Protein AF-0000000079008993 (afdb_homodimer)

pLDDT: mean 80.58, std 24.8, range [23.0, 98.88]

Organism: Lymnaea stagnalis (NCBI:txid6523)

Structure (mmCIF, N/CA/C/O backbone):
data_AF-0000000079008993-model_v1
#
loop_
_entity.id
_entity.type
_entity.pdbx_description
1 polymer 'Protein CutA homolog'
#
loop_
_atom_site.group_PDB
_atom_site.id
_atom_site.type_symbol
_atom_site.label_atom_id
_atom_site.label_alt_id
_atom_site.label_comp_id
_atom_site.label_asym_id
_atom_site.label_entity_id
_atom_site.label_seq_id
_atom_site.pdbx_PDB_ins_code
_atom_site.Cartn_x
_atom_site.Cartn_y
_atom_site.Cartn_z
_atom_site.occupancy
_atom_site.B_iso_or_equiv
_atom_site.auth_seq_id
_atom_site.auth_comp_id
_atom_site.auth_asym_id
_atom_site.auth_atom_id
_atom_site.pdbx_PDB_model_num
ATOM 1 N N . MET A 1 1 ? -87.312 -4.918 37.812 1 27.08 1 MET A N 1
ATOM 2 C CA . MET A 1 1 ? -86.625 -3.637 37.781 1 27.08 1 MET A CA 1
ATOM 3 C C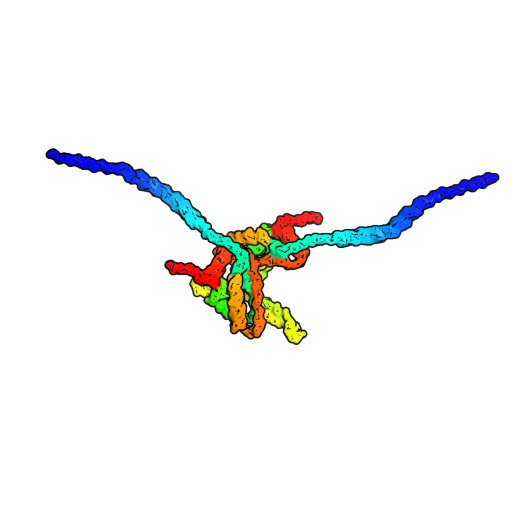 . MET A 1 1 ? -85.188 -3.787 37.156 1 27.08 1 MET A C 1
ATOM 5 O O . MET A 1 1 ? -84.375 -4.527 37.688 1 27.08 1 MET A O 1
ATOM 9 N N . LEU A 1 2 ? -85.125 -3.59 35.781 1 29.86 2 LEU A N 1
ATOM 10 C CA . LEU A 1 2 ? -84.125 -3.734 34.75 1 29.86 2 LEU A CA 1
ATOM 11 C C . LEU A 1 2 ? -83 -2.732 34.938 1 29.86 2 LEU A C 1
ATOM 13 O O . LEU A 1 2 ? -83.188 -1.521 34.844 1 29.86 2 LEU A O 1
ATOM 17 N N . LYS A 1 3 ? -82 -3.01 35.906 1 34.59 3 LYS A N 1
ATOM 18 C CA . LYS A 1 3 ? -80.812 -2.223 36.281 1 34.59 3 LYS A CA 1
ATOM 19 C C . LYS A 1 3 ? -79.938 -1.91 35.031 1 34.59 3 LYS A C 1
ATOM 21 O O . LYS A 1 3 ? -79.5 -2.822 34.344 1 34.59 3 LYS A O 1
ATOM 26 N N . LYS A 1 4 ? -80.188 -0.778 34.312 1 33 4 LYS A N 1
ATOM 27 C CA . LYS A 1 4 ? -79.5 -0.142 33.188 1 33 4 LYS A CA 1
ATOM 28 C C . LYS A 1 4 ? -78 0.08 33.531 1 33 4 LYS A C 1
ATOM 30 O O . LYS A 1 4 ? -77.688 0.775 34.5 1 33 4 LYS A O 1
ATOM 35 N N . ALA A 1 5 ? -77.062 -0.926 33.375 1 33.47 5 ALA A N 1
ATOM 36 C CA . ALA A 1 5 ? -75.625 -0.946 33.469 1 33.47 5 ALA A CA 1
ATOM 37 C C . ALA A 1 5 ? -75 0.082 32.531 1 33.47 5 ALA A C 1
ATOM 39 O O . ALA A 1 5 ? -75.125 -0.023 31.312 1 33.47 5 ALA A O 1
ATOM 40 N N . PHE A 1 6 ? -75.125 1.423 32.844 1 31.66 6 PHE A N 1
ATOM 41 C CA . PHE A 1 6 ? -74.5 2.492 32.094 1 31.66 6 PHE A CA 1
ATOM 42 C C . PHE A 1 6 ? -73.062 2.236 31.922 1 31.66 6 PHE A C 1
ATOM 44 O O . PHE A 1 6 ? -72.312 2.01 32.906 1 31.66 6 PHE A O 1
ATOM 51 N N . LEU A 1 7 ? -72.562 1.586 30.766 1 31.94 7 LEU A N 1
ATOM 52 C CA . LEU A 1 7 ? -71.25 1.295 30.219 1 31.94 7 LEU A CA 1
ATOM 53 C C . LEU A 1 7 ? -70.438 2.568 30.078 1 31.94 7 LEU A C 1
ATOM 55 O O . LEU A 1 7 ? -70.812 3.463 29.312 1 31.94 7 LEU A O 1
ATOM 59 N N . VAL A 1 8 ? -70 3.195 31.219 1 36.12 8 VAL A N 1
ATOM 60 C CA . VAL A 1 8 ? -69.125 4.348 31.219 1 36.12 8 VAL A CA 1
ATOM 61 C C . VAL A 1 8 ? -67.875 4.016 30.438 1 36.12 8 VAL A C 1
ATOM 63 O O . VAL A 1 8 ? -67.125 3.096 30.812 1 36.12 8 VAL A O 1
ATOM 66 N N . VAL A 1 9 ? -67.938 4.059 29.062 1 36.34 9 VAL A N 1
ATOM 67 C CA . VAL A 1 9 ? -66.75 3.951 28.156 1 36.34 9 VAL A CA 1
ATOM 68 C C . VAL A 1 9 ? -65.688 4.965 28.547 1 36.34 9 VAL A C 1
ATOM 70 O O . VAL A 1 9 ? -66 6.16 28.656 1 36.34 9 VAL A O 1
ATOM 73 N N . PRO A 1 10 ? -64.625 4.535 29.344 1 36.25 10 PRO A N 1
ATOM 74 C CA . PRO A 1 10 ? -63.562 5.387 29.844 1 36.25 10 PRO A CA 1
ATOM 75 C C . PRO A 1 10 ? -62.875 6.195 28.75 1 36.25 10 PRO A C 1
ATOM 77 O O . PRO A 1 10 ? -62.656 5.688 27.656 1 36.25 10 PRO A O 1
ATOM 80 N N . ILE A 1 11 ? -63.031 7.492 28.688 1 38.91 11 ILE A N 1
ATOM 81 C CA . ILE A 1 11 ? -62.5 8.609 27.906 1 38.91 11 ILE A CA 1
ATOM 82 C C . ILE A 1 11 ? -61 8.492 27.781 1 38.91 11 ILE A C 1
ATOM 84 O O . ILE A 1 11 ? -60.344 9.266 27.062 1 38.91 11 ILE A O 1
ATOM 88 N N . ALA A 1 12 ? -60.344 7.59 28.594 1 36.22 12 ALA A N 1
ATOM 89 C CA . ALA A 1 12 ? -58.875 7.688 28.656 1 36.22 12 ALA A CA 1
ATOM 90 C C . ALA A 1 12 ? -58.25 7.223 27.344 1 36.22 12 ALA A C 1
ATOM 92 O O . ALA A 1 12 ? -57.062 7.418 27.109 1 36.22 12 ALA A O 1
ATOM 93 N N . ILE A 1 13 ? -58.969 6.523 26.406 1 37.62 13 ILE A N 1
ATOM 94 C CA . ILE A 1 13 ? -58.312 5.922 25.25 1 37.62 13 ILE A CA 1
ATOM 95 C C . ILE A 1 13 ? -58.031 6.992 24.203 1 37.62 13 ILE A C 1
ATOM 97 O O . ILE A 1 13 ? -57.281 6.766 23.25 1 37.62 13 ILE A O 1
ATOM 101 N N . LEU A 1 14 ? -58.688 8.172 24.203 1 35.97 14 LEU A N 1
ATOM 102 C CA . LEU A 1 14 ? -58.594 9.039 23.031 1 35.97 14 LEU A CA 1
ATOM 103 C C . LEU A 1 14 ? -57.25 9.742 22.984 1 35.97 14 LEU A C 1
ATOM 105 O O . LEU A 1 14 ? -56.688 9.977 21.906 1 35.97 14 LEU A O 1
ATOM 109 N N . THR A 1 15 ? -56.75 10.125 24.125 1 41.38 15 THR A N 1
ATOM 110 C CA . THR A 1 15 ? -55.594 11.023 24.031 1 41.38 15 THR A CA 1
ATOM 111 C C . THR A 1 15 ? -54.375 10.273 23.516 1 41.38 15 THR A C 1
ATOM 113 O O . THR A 1 15 ? -53.406 10.891 23.031 1 41.38 15 THR A O 1
ATOM 116 N N . LEU A 1 16 ? -54.312 8.93 23.688 1 39.84 16 LEU A N 1
ATOM 117 C CA . LEU A 1 16 ? -53.062 8.25 23.344 1 39.84 16 LEU A CA 1
ATOM 118 C C . LEU A 1 16 ? -52.906 8.18 21.828 1 39.84 16 LEU A C 1
ATOM 120 O O . LEU A 1 16 ? -51.75 8.164 21.328 1 39.84 16 LEU A O 1
ATOM 124 N N . VAL A 1 17 ? -54 8.219 20.969 1 41.06 17 VAL A N 1
ATOM 125 C CA . VAL A 1 17 ? -53.844 8.031 19.531 1 41.06 17 VAL A CA 1
ATOM 126 C C . VAL A 1 17 ? -53.281 9.305 18.906 1 41.06 17 VAL A C 1
ATOM 128 O O . VAL A 1 17 ? -52.469 9.25 17.984 1 41.06 17 VAL A O 1
ATOM 131 N N . ILE A 1 18 ? -53.75 10.523 19.312 1 43.59 18 ILE A N 1
ATOM 132 C CA . ILE A 1 18 ? -53.375 11.711 18.547 1 43.59 18 ILE A CA 1
ATOM 133 C C . ILE A 1 18 ? -51.875 12 18.797 1 43.59 18 ILE A C 1
ATOM 135 O O . ILE A 1 18 ? -51.188 12.461 17.891 1 43.59 18 ILE A O 1
ATOM 139 N N . GLY A 1 19 ? -51.469 11.844 20.047 1 43.62 19 GLY A N 1
ATOM 140 C CA . GLY A 1 19 ? -50.062 12.219 20.266 1 43.62 19 GLY A CA 1
ATOM 141 C C . GLY A 1 19 ? -49.094 11.297 19.578 1 43.62 19 GLY A C 1
ATOM 142 O O . GLY A 1 19 ? -47.906 11.656 19.391 1 43.62 19 GLY A O 1
ATOM 143 N N . PHE A 1 20 ? -49.469 10.047 19.266 1 47.44 20 PHE A N 1
ATOM 144 C CA . PHE A 1 20 ? -48.562 9.109 18.594 1 47.44 20 PHE A CA 1
ATOM 145 C C . PHE A 1 20 ? -48.344 9.523 17.156 1 47.44 20 PHE A C 1
ATOM 147 O O . PHE A 1 20 ? -47.25 9.383 16.625 1 47.44 20 PHE A O 1
ATOM 154 N N . ASP A 1 21 ? -49.281 10.211 16.422 1 47.84 21 ASP A N 1
ATOM 155 C CA . ASP A 1 21 ? -49.094 10.523 15.016 1 47.84 21 ASP A CA 1
ATOM 156 C C . ASP A 1 21 ? -48.094 11.68 14.836 1 47.84 21 ASP A C 1
ATOM 158 O O . ASP A 1 21 ? -47.406 11.758 13.828 1 47.84 21 ASP A O 1
ATOM 162 N N . LEU A 1 22 ? -48.219 12.773 15.648 1 50.97 22 LEU A N 1
ATOM 163 C CA . LEU A 1 22 ? -47.312 13.898 15.414 1 50.97 22 LEU A CA 1
ATOM 164 C C . LEU A 1 22 ? -45.906 13.586 15.891 1 50.97 22 LEU A C 1
ATOM 166 O O . LEU A 1 22 ? -44.938 14.016 15.281 1 50.97 22 LEU A O 1
ATOM 170 N N . TYR A 1 23 ? -45.812 12.844 17.016 1 50.28 23 TYR A N 1
ATOM 171 C CA . TYR A 1 23 ? -44.469 12.625 17.531 1 50.28 23 TYR A CA 1
ATOM 172 C C . TYR A 1 23 ? -43.812 11.461 16.812 1 50.28 23 TYR A C 1
ATOM 174 O O . TYR A 1 23 ? -42.594 11.25 16.953 1 50.28 23 TYR A O 1
ATOM 182 N N . MET A 1 24 ? -44.531 10.664 15.992 1 50.22 24 MET A N 1
ATOM 183 C CA . MET A 1 24 ? -43.906 9.516 15.328 1 50.22 24 MET A CA 1
ATOM 184 C C . MET A 1 24 ? -43 9.969 14.188 1 50.22 24 MET A C 1
ATOM 186 O O . MET A 1 24 ? -41.906 9.438 14.016 1 50.22 24 MET A O 1
ATOM 190 N N . PRO A 1 25 ? -43.531 10.984 13.391 1 55.5 25 PRO A N 1
ATOM 191 C CA . PRO A 1 25 ? -42.531 11.328 12.359 1 55.5 25 PRO A CA 1
ATOM 192 C C . PRO A 1 25 ? -41.25 11.93 12.938 1 55.5 25 PRO A C 1
ATOM 194 O O . PRO A 1 25 ? -40.156 11.695 12.414 1 55.5 25 PRO A O 1
ATOM 197 N N . VAL A 1 26 ? -41.375 12.695 14.055 1 52.91 26 VAL A N 1
ATOM 198 C CA . VAL A 1 26 ? -40.188 13.266 14.641 1 52.91 26 VAL A CA 1
ATOM 199 C C . VAL A 1 26 ? -39.375 12.164 15.312 1 52.91 26 VAL A C 1
ATOM 201 O O . VAL A 1 26 ? -38.156 12.109 15.18 1 52.91 26 VAL A O 1
ATOM 204 N N . LEU A 1 27 ? -40.031 11.203 15.977 1 54.59 27 LEU A N 1
ATOM 205 C CA . LEU A 1 27 ? -39.312 10.102 16.578 1 54.59 27 LEU A CA 1
ATOM 206 C C . LEU A 1 27 ? -38.719 9.188 15.508 1 54.59 27 LEU A C 1
ATOM 208 O O . LEU A 1 27 ? -37.562 8.758 15.625 1 54.59 27 LEU A O 1
ATOM 212 N N . LEU A 1 28 ? -39.438 8.945 14.438 1 53.06 28 LEU A N 1
ATOM 213 C CA . LEU A 1 28 ? -38.875 8.141 13.359 1 53.06 28 LEU A CA 1
ATOM 214 C C . LEU A 1 28 ? -37.719 8.883 12.664 1 53.06 28 LEU A C 1
ATOM 216 O O . LEU A 1 28 ? -36.719 8.266 12.266 1 53.06 28 LEU A O 1
ATOM 220 N N . THR A 1 29 ? -37.875 10.234 12.523 1 49.91 29 THR A N 1
ATOM 221 C CA . THR A 1 29 ? -36.75 10.992 11.961 1 49.91 29 THR A CA 1
ATOM 222 C C . THR A 1 29 ? -35.562 11 12.914 1 49.91 29 THR A C 1
ATOM 224 O O . THR A 1 29 ? -34.438 10.852 12.492 1 49.91 29 THR A O 1
ATOM 227 N N . LEU A 1 30 ? -35.812 11.109 14.203 1 48.66 30 LEU A N 1
ATOM 228 C CA . LEU A 1 30 ? -34.75 11.023 15.172 1 48.66 30 LEU A CA 1
ATOM 229 C C . LEU A 1 30 ? -34.188 9.609 15.242 1 48.66 30 LEU A C 1
ATOM 231 O O . LEU A 1 30 ? -32.969 9.414 15.328 1 48.66 30 LEU A O 1
ATOM 235 N N . LEU A 1 31 ? -35.031 8.562 15.188 1 48.59 31 LEU A N 1
ATOM 236 C CA . LEU A 1 31 ? -34.531 7.195 15.141 1 48.59 31 LEU A CA 1
ATOM 237 C C . LEU A 1 31 ? -33.812 6.918 13.82 1 48.59 31 LEU A C 1
ATOM 239 O O . LEU A 1 31 ? -32.812 6.234 13.789 1 48.59 31 LEU A O 1
ATOM 243 N N . ARG A 1 32 ? -34.344 7.387 12.719 1 45.31 32 ARG A N 1
ATOM 244 C CA . ARG A 1 32 ? -33.625 7.23 11.453 1 45.31 32 ARG A CA 1
ATOM 245 C C . ARG A 1 32 ? -32.281 7.961 11.484 1 45.31 32 ARG A C 1
ATOM 247 O O . ARG A 1 32 ? -31.281 7.457 10.977 1 45.31 32 ARG A O 1
ATOM 254 N N . ARG A 1 33 ? -32.25 9.219 11.977 1 43.31 33 ARG A N 1
ATOM 255 C CA . ARG A 1 33 ? -30.969 9.891 12.148 1 43.31 33 ARG A CA 1
ATOM 256 C C . ARG A 1 33 ? -30.094 9.133 13.141 1 43.31 33 ARG A C 1
ATOM 258 O O . ARG A 1 33 ? -28.891 9.039 12.953 1 43.31 33 ARG A O 1
ATOM 265 N N . ALA A 1 34 ? -30.688 8.688 14.195 1 40.25 34 ALA A N 1
ATOM 266 C CA . ALA A 1 34 ? -29.938 7.852 15.125 1 40.25 34 ALA A CA 1
ATOM 267 C C . ALA A 1 34 ? -29.594 6.504 14.5 1 40.25 34 ALA A C 1
ATOM 269 O O . ALA A 1 34 ? -28.516 5.953 14.758 1 40.25 34 ALA A O 1
ATOM 270 N N . ALA A 1 35 ? -30.516 5.863 13.75 1 38.47 35 ALA A N 1
ATOM 271 C CA . ALA A 1 35 ? -30.172 4.621 13.062 1 38.47 35 ALA A CA 1
ATOM 272 C C . ALA A 1 35 ? -29.109 4.867 11.992 1 38.47 35 ALA A C 1
ATOM 274 O O . ALA A 1 35 ? -28.25 4.012 11.758 1 38.47 35 ALA A O 1
ATOM 275 N N . THR A 1 36 ? -29.234 5.902 11.211 1 36.12 36 THR A N 1
ATOM 276 C CA . THR A 1 36 ? -28.172 6.176 10.258 1 36.12 36 THR A CA 1
ATOM 277 C C . THR A 1 36 ? -26.844 6.383 10.977 1 36.12 36 THR A C 1
ATOM 279 O O . THR A 1 36 ? -25.781 6.094 10.422 1 36.12 36 THR A O 1
ATOM 282 N N . MET A 1 37 ? -26.906 7.203 12.055 1 33.88 37 MET A N 1
ATOM 283 C CA . MET A 1 37 ? -25.641 7.27 12.766 1 33.88 37 MET A CA 1
ATOM 284 C C . MET A 1 37 ? -25.344 5.957 13.484 1 33.88 37 MET A C 1
ATOM 286 O O . MET A 1 37 ? -25.281 5.922 14.719 1 33.88 37 MET A O 1
ATOM 290 N N . ALA A 1 38 ? -26.188 4.934 13.477 1 34.94 38 ALA A N 1
ATOM 291 C CA . ALA A 1 38 ? -25.531 3.721 13.953 1 34.94 38 ALA A CA 1
ATOM 292 C C . ALA A 1 38 ? -24.047 3.727 13.602 1 34.94 38 ALA A C 1
ATOM 294 O O . ALA A 1 38 ? -23.688 3.631 12.43 1 34.94 38 ALA A O 1
ATOM 295 N N . GLU A 1 39 ? -23.266 4.551 14.188 1 38.12 39 GLU A N 1
ATOM 296 C CA . GLU A 1 39 ? -21.812 4.469 14.328 1 38.12 39 GLU A CA 1
ATOM 297 C C . GLU A 1 39 ? -21.344 3.016 14.344 1 38.12 39 GLU A C 1
ATOM 299 O O . GLU A 1 39 ? -21.562 2.295 15.32 1 38.12 39 GLU A O 1
ATOM 304 N N . VAL A 1 40 ? -21.656 2.176 13.383 1 39.97 40 VAL A N 1
ATOM 305 C CA . VAL A 1 40 ? -20.875 0.951 13.383 1 39.97 40 VAL A CA 1
ATOM 306 C C . VAL A 1 40 ? -19.562 1.181 14.141 1 39.97 40 VAL A C 1
ATOM 308 O O . VAL A 1 40 ? -18.766 2.043 13.773 1 39.97 40 VAL A O 1
ATOM 311 N N . GLN A 1 41 ? -19.625 1.173 15.422 1 44.69 41 GLN A N 1
ATOM 312 C CA . GLN A 1 41 ? -18.422 1.106 16.25 1 44.69 41 GLN A CA 1
ATOM 313 C C . GLN A 1 41 ? -17.266 0.479 15.477 1 44.69 41 GLN A C 1
ATOM 315 O O . GLN A 1 41 ? -17.219 -0.74 15.297 1 44.69 41 GLN A O 1
ATOM 320 N N . VAL A 1 42 ? -16.969 0.987 14.297 1 56.03 42 VAL A N 1
ATOM 321 C CA . VAL A 1 42 ? -15.719 0.558 13.68 1 56.03 42 VAL A CA 1
ATOM 322 C C . VAL A 1 42 ? -14.664 0.311 14.766 1 56.03 42 VAL A C 1
ATOM 324 O O . VAL A 1 42 ? -14.312 1.223 15.516 1 56.03 42 VAL A O 1
ATOM 327 N N . ARG A 1 43 ? -14.703 -0.91 15.391 1 60.44 43 ARG A N 1
ATOM 328 C CA . ARG A 1 43 ? -13.656 -1.308 16.328 1 60.44 43 ARG A CA 1
ATOM 329 C C . ARG A 1 43 ? -12.312 -0.686 15.953 1 60.44 43 ARG A C 1
ATOM 331 O O . ARG A 1 43 ? -12.023 -0.504 14.766 1 60.44 43 ARG A O 1
ATOM 338 N N . ALA A 1 44 ? -11.703 -0.155 16.859 1 84.5 44 ALA A N 1
ATOM 339 C CA . ALA A 1 44 ? -10.406 0.503 16.719 1 84.5 44 ALA A CA 1
ATOM 340 C C . ALA A 1 44 ? -9.367 -0.45 16.125 1 84.5 44 ALA A C 1
ATOM 342 O O . ALA A 1 44 ? -9.281 -1.61 16.531 1 84.5 44 ALA A O 1
ATOM 343 N N . TYR A 1 45 ? -8.906 -0.191 15.047 1 93.94 45 TYR A N 1
ATOM 344 C CA . TYR A 1 45 ? -7.836 -0.951 14.414 1 93.94 45 TYR A CA 1
ATOM 345 C C . TYR A 1 45 ? -6.602 -1.012 15.305 1 93.94 45 TYR A C 1
ATOM 347 O O . TYR A 1 45 ? -6.145 0.013 15.812 1 93.94 45 TYR A O 1
ATOM 355 N N . THR A 1 46 ? -6.117 -2.27 15.625 1 95.88 46 THR A N 1
ATOM 356 C CA . THR A 1 46 ? -4.844 -2.461 16.312 1 95.88 46 THR A CA 1
ATOM 357 C C . THR A 1 46 ? -3.684 -2.426 15.32 1 95.88 46 THR A C 1
ATOM 359 O O . THR A 1 46 ? -3.613 -3.256 14.414 1 95.88 46 THR A O 1
ATOM 362 N N . PRO A 1 47 ? -2.758 -1.472 15.508 1 96.75 47 PRO A N 1
ATOM 363 C CA . PRO A 1 47 ? -1.636 -1.366 14.57 1 96.75 47 PRO A CA 1
ATOM 364 C C . PRO A 1 47 ? -0.9 -2.691 14.375 1 96.75 47 PRO A C 1
ATOM 366 O O . PRO A 1 47 ? -0.579 -3.369 15.359 1 96.75 47 PRO A O 1
ATOM 369 N N . GLY A 1 48 ? -0.682 -3.062 13.062 1 97.75 48 GLY A N 1
ATOM 370 C CA . GLY A 1 48 ? 0.1 -4.25 12.758 1 97.75 48 GLY A CA 1
ATOM 371 C C . GLY A 1 48 ? -0.744 -5.504 12.641 1 97.75 48 GLY A C 1
ATOM 372 O O . GLY A 1 48 ? -0.229 -6.574 12.312 1 97.75 48 GLY A O 1
ATOM 373 N N . THR A 1 49 ? -2.059 -5.418 12.82 1 97.88 49 THR A N 1
ATOM 374 C CA . THR A 1 49 ? -2.947 -6.566 12.656 1 97.88 49 THR A CA 1
ATOM 375 C C . THR A 1 49 ? -2.98 -7.023 11.203 1 97.88 49 THR A C 1
ATOM 377 O O . THR A 1 49 ? -3.033 -8.219 10.922 1 97.88 49 THR A O 1
ATOM 380 N N . ALA A 1 50 ? -2.979 -6.066 10.375 1 98.5 50 ALA A N 1
ATOM 381 C CA . ALA A 1 50 ? -2.881 -6.355 8.945 1 98.5 50 ALA A CA 1
ATOM 382 C C . ALA A 1 50 ? -1.48 -6.055 8.422 1 98.5 50 ALA A C 1
ATOM 384 O O . ALA A 1 50 ? -0.671 -5.43 9.109 1 98.5 50 ALA A O 1
ATOM 385 N N . SER A 1 51 ? -1.193 -6.594 7.227 1 98.81 51 SER A N 1
ATOM 386 C CA . SER A 1 51 ? 0.093 -6.383 6.57 1 98.81 51 SER A CA 1
ATOM 387 C C . SER A 1 51 ? -0.074 -6.219 5.062 1 98.81 51 SER A C 1
ATOM 389 O O . SER A 1 51 ? -1.081 -6.645 4.496 1 98.81 51 SER A O 1
ATOM 391 N N . MET A 1 52 ? 0.854 -5.523 4.488 1 98.81 52 MET A N 1
ATOM 392 C CA . MET A 1 52 ? 1.04 -5.551 3.041 1 98.81 52 MET A CA 1
ATOM 393 C C . MET A 1 52 ? 2.254 -6.395 2.664 1 98.81 52 MET A C 1
ATOM 395 O O . MET A 1 52 ? 3.322 -6.25 3.258 1 98.81 52 MET A O 1
ATOM 399 N N . ALA A 1 53 ? 2.064 -7.316 1.724 1 98.81 53 ALA A N 1
ATOM 400 C CA . ALA A 1 53 ? 3.146 -8.141 1.194 1 98.81 53 ALA A CA 1
ATOM 401 C C . ALA A 1 53 ? 3.43 -7.805 -0.266 1 98.81 53 ALA A C 1
ATOM 403 O O . ALA A 1 53 ? 2.547 -7.328 -0.982 1 98.81 53 ALA A O 1
ATOM 404 N N . PHE A 1 54 ? 4.66 -8.008 -0.614 1 98.75 54 PH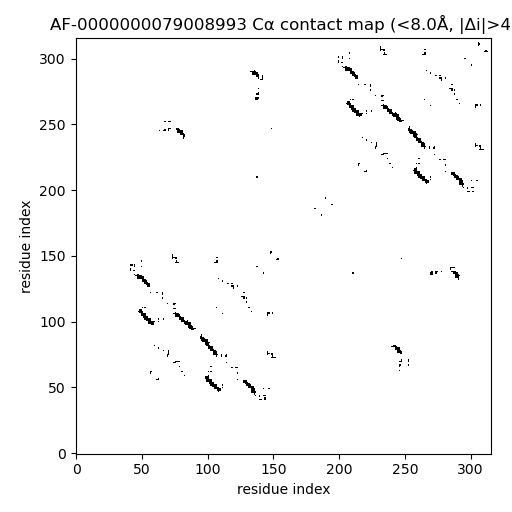E A N 1
ATOM 405 C CA . PHE A 1 54 ? 5.121 -7.742 -1.971 1 98.75 54 PHE A CA 1
ATOM 406 C C . PHE A 1 54 ? 5.723 -9 -2.594 1 98.75 54 PHE A C 1
ATOM 408 O O . PHE A 1 54 ? 6.543 -9.672 -1.97 1 98.75 54 PHE A O 1
ATOM 415 N N . VAL A 1 55 ? 5.262 -9.289 -3.787 1 98.56 55 VAL A N 1
ATOM 416 C CA . VAL A 1 55 ? 5.715 -10.453 -4.539 1 98.56 55 VAL A CA 1
ATOM 417 C C . VAL A 1 55 ? 6.031 -10.055 -5.977 1 98.56 55 VAL A C 1
ATOM 419 O O . VAL A 1 55 ? 5.191 -9.453 -6.66 1 98.56 55 VAL A O 1
ATOM 422 N N . ALA A 1 56 ? 7.215 -10.391 -6.449 1 98.12 56 ALA A N 1
ATOM 423 C CA . ALA A 1 56 ? 7.559 -10.156 -7.848 1 98.12 56 ALA A CA 1
ATOM 424 C C . ALA A 1 56 ? 7.199 -11.359 -8.711 1 98.12 56 ALA A C 1
ATOM 426 O O . ALA A 1 56 ? 7.398 -12.508 -8.297 1 98.12 56 ALA A O 1
ATOM 427 N N . VAL A 1 57 ? 6.621 -11.078 -9.883 1 98.38 57 VAL A N 1
ATOM 428 C CA . VAL A 1 57 ? 6.223 -12.148 -10.797 1 98.38 57 VAL A CA 1
ATOM 429 C C . VAL A 1 57 ? 6.734 -11.836 -12.203 1 98.38 57 VAL A C 1
ATOM 431 O O . VAL A 1 57 ? 6.945 -10.672 -12.555 1 98.38 57 VAL A O 1
ATOM 434 N N . PRO A 1 58 ? 6.816 -12.836 -13.055 1 97.44 58 PRO A N 1
ATOM 435 C CA . PRO A 1 58 ? 7.512 -12.641 -14.328 1 97.44 58 PRO A CA 1
ATOM 436 C C . PRO A 1 58 ? 6.617 -12 -15.391 1 97.44 58 PRO A C 1
ATOM 438 O O . PRO A 1 58 ? 7.121 -11.398 -16.344 1 97.44 58 PRO A O 1
ATOM 441 N N . ASN A 1 59 ? 5.262 -12.234 -15.328 1 97.44 59 ASN A N 1
ATOM 442 C CA . ASN A 1 59 ? 4.379 -11.695 -16.359 1 97.44 59 ASN A CA 1
ATOM 443 C C . ASN A 1 59 ? 2.941 -11.586 -15.859 1 97.44 59 ASN A C 1
ATOM 445 O O . ASN A 1 59 ? 2.621 -12.055 -14.766 1 97.44 59 ASN A O 1
ATOM 449 N N . ILE A 1 60 ? 2.156 -11.031 -16.688 1 98.19 60 ILE A N 1
ATOM 450 C CA . ILE A 1 60 ? 0.804 -10.656 -16.297 1 98.19 60 ILE A CA 1
ATOM 451 C C . ILE A 1 60 ? -0.045 -11.906 -16.109 1 98.19 60 ILE A C 1
ATOM 453 O O . ILE A 1 60 ? -0.911 -11.953 -15.227 1 98.19 60 ILE A O 1
ATOM 457 N N . ASP A 1 61 ? 0.151 -12.945 -16.891 1 98.19 61 ASP A N 1
ATOM 458 C CA . ASP A 1 61 ? -0.624 -14.172 -16.75 1 98.19 61 ASP A CA 1
ATOM 459 C C . ASP A 1 61 ? -0.393 -14.82 -15.383 1 98.19 61 ASP A C 1
ATOM 461 O O . ASP A 1 61 ? -1.346 -15.211 -14.703 1 98.19 61 ASP A O 1
ATOM 465 N N . VAL A 1 62 ? 0.851 -14.906 -15.008 1 98.12 62 VAL A N 1
ATOM 466 C CA . VAL A 1 62 ? 1.19 -15.461 -13.703 1 98.12 62 VAL A CA 1
ATOM 467 C C . VAL A 1 62 ? 0.622 -14.57 -12.602 1 98.12 62 VAL A C 1
ATOM 469 O O . VAL A 1 62 ? 0.098 -15.07 -11.602 1 98.12 62 VAL A O 1
ATOM 472 N N . ALA A 1 63 ? 0.752 -13.266 -12.781 1 98.62 63 ALA A N 1
ATOM 473 C CA . ALA A 1 63 ? 0.248 -12.305 -11.805 1 98.62 63 ALA A CA 1
ATOM 474 C C . ALA A 1 63 ? -1.24 -12.523 -11.539 1 98.62 63 ALA A C 1
ATOM 476 O O . ALA A 1 63 ? -1.661 -12.648 -10.391 1 98.62 63 ALA A O 1
ATOM 477 N N . LYS A 1 64 ? -1.999 -12.586 -12.578 1 98.19 64 LYS A N 1
ATOM 478 C CA . LYS A 1 64 ? -3.449 -12.703 -12.453 1 98.19 64 LYS A CA 1
ATOM 479 C C . LYS A 1 64 ? -3.838 -14.055 -11.852 1 98.19 64 LYS A C 1
ATOM 481 O O . LYS A 1 64 ? -4.723 -14.125 -11 1 98.19 64 LYS A O 1
ATOM 486 N N . LYS A 1 65 ? -3.209 -15.039 -12.312 1 98.19 65 LYS A N 1
ATOM 487 C CA . LYS A 1 65 ? -3.496 -16.375 -11.781 1 98.19 65 LYS A CA 1
ATOM 488 C C . LYS A 1 65 ? -3.201 -16.438 -10.289 1 98.19 65 LYS A C 1
ATOM 490 O O . LYS A 1 65 ? -4.051 -16.859 -9.5 1 98.19 65 LYS A O 1
ATOM 495 N N . LEU A 1 66 ? -2.029 -16.062 -9.945 1 98.44 66 LEU A N 1
ATOM 496 C CA . LEU A 1 66 ? -1.609 -16.109 -8.547 1 98.44 66 LEU A CA 1
ATOM 497 C C . LEU A 1 66 ? -2.498 -15.227 -7.676 1 98.44 66 LEU A C 1
ATOM 499 O O . LEU A 1 66 ? -2.947 -15.648 -6.609 1 98.44 66 LEU A O 1
ATOM 503 N N . ALA A 1 67 ? -2.707 -14 -8.156 1 98.69 67 ALA A N 1
ATOM 504 C CA . ALA A 1 67 ? -3.549 -13.07 -7.402 1 98.69 67 ALA A CA 1
ATOM 505 C C . ALA A 1 67 ? -4.949 -13.648 -7.199 1 98.69 67 ALA A C 1
ATOM 507 O O . ALA A 1 67 ? -5.492 -13.594 -6.094 1 98.69 67 ALA A O 1
ATOM 508 N N . GLY A 1 68 ? -5.547 -14.18 -8.234 1 98.06 68 GLY A N 1
ATOM 509 C CA . GLY A 1 68 ? -6.871 -14.781 -8.141 1 98.06 68 GLY A CA 1
ATOM 510 C C . GLY A 1 68 ? -6.941 -15.914 -7.133 1 98.06 68 GLY A C 1
ATOM 511 O O . GLY A 1 68 ? -7.879 -15.984 -6.34 1 98.06 68 GLY A O 1
ATOM 512 N N . GLU A 1 69 ? -5.992 -16.766 -7.168 1 98.06 69 GLU A N 1
ATOM 513 C CA . GLU A 1 69 ? -5.965 -17.906 -6.262 1 98.06 69 GLU A CA 1
ATOM 514 C C . GLU A 1 69 ? -5.758 -17.469 -4.816 1 98.06 69 GLU A C 1
ATOM 516 O O . GLU A 1 69 ? -6.352 -18.031 -3.898 1 98.06 69 GLU A O 1
ATOM 521 N N . ILE A 1 70 ? -4.914 -16.5 -4.648 1 98.56 70 ILE A N 1
ATOM 522 C CA . ILE A 1 70 ? -4.641 -15.961 -3.318 1 98.56 70 ILE A CA 1
ATOM 523 C C . ILE A 1 70 ? -5.934 -15.438 -2.695 1 98.56 70 ILE A C 1
ATOM 525 O O . ILE A 1 70 ? -6.234 -15.742 -1.538 1 98.56 70 ILE A O 1
ATOM 529 N N . VAL A 1 71 ? -6.668 -14.695 -3.432 1 98.19 71 VAL A N 1
ATOM 530 C CA . VAL A 1 71 ? -7.914 -14.109 -2.939 1 98.19 71 VAL A CA 1
ATOM 531 C C . VAL A 1 71 ? -8.969 -15.211 -2.775 1 98.19 71 VAL A C 1
ATOM 533 O O . VAL A 1 71 ? -9.672 -15.25 -1.765 1 98.19 71 VAL A O 1
ATOM 536 N N . LYS A 1 72 ? -9.07 -16.078 -3.68 1 96.38 72 LYS A N 1
ATOM 537 C CA . LYS A 1 72 ? -10.039 -17.172 -3.652 1 96.38 72 LYS A CA 1
ATOM 538 C C . LYS A 1 72 ? -9.852 -18.047 -2.416 1 96.38 72 LYS A C 1
ATOM 540 O O . LYS A 1 72 ? -10.828 -18.484 -1.811 1 96.38 72 LYS A O 1
ATOM 545 N N . ASN A 1 73 ? -8.609 -18.25 -2.057 1 96.62 73 ASN A N 1
ATOM 546 C CA . ASN A 1 73 ? -8.297 -19.125 -0.929 1 96.62 73 ASN A CA 1
ATOM 547 C C . ASN A 1 73 ? -8.266 -18.344 0.386 1 96.62 73 ASN A C 1
ATOM 549 O O . ASN A 1 73 ? -7.781 -18.859 1.399 1 96.62 73 ASN A O 1
ATOM 553 N N . LYS A 1 74 ? -8.633 -17.125 0.386 1 96.62 74 LYS A N 1
ATOM 554 C CA . LYS A 1 74 ? -8.766 -16.266 1.56 1 96.62 74 LYS A CA 1
ATOM 555 C C . LYS A 1 74 ? -7.414 -16.031 2.221 1 96.62 74 LYS A C 1
ATOM 557 O O . LYS A 1 74 ? -7.32 -15.953 3.447 1 96.62 74 LYS A O 1
ATOM 562 N N . LEU A 1 75 ? -6.395 -16.031 1.426 1 98.31 75 LEU A N 1
ATOM 563 C CA . LEU A 1 75 ? -5.062 -15.711 1.93 1 98.31 75 LEU A CA 1
ATOM 564 C C . LEU A 1 75 ? -4.836 -14.203 1.955 1 98.31 75 LEU A C 1
ATOM 566 O O . LEU A 1 75 ? -3.918 -13.719 2.623 1 98.31 75 LEU A O 1
ATOM 570 N N . ALA A 1 76 ? -5.609 -13.508 1.223 1 98.62 76 ALA A N 1
ATOM 571 C CA . ALA A 1 76 ? -5.594 -12.047 1.169 1 98.62 76 ALA A CA 1
ATOM 572 C C . ALA A 1 76 ? -6.961 -11.5 0.771 1 98.62 76 ALA A C 1
ATOM 574 O O . ALA A 1 76 ? -7.785 -12.219 0.208 1 98.62 76 ALA A O 1
ATOM 575 N N . ALA A 1 77 ? -7.148 -10.227 1.118 1 97.88 77 ALA A N 1
ATOM 576 C CA . ALA A 1 77 ? -8.406 -9.578 0.765 1 97.88 77 ALA A CA 1
ATOM 577 C C . ALA A 1 77 ? -8.32 -8.914 -0.607 1 97.88 77 ALA A C 1
ATOM 579 O O . ALA A 1 77 ? -9.32 -8.812 -1.32 1 97.88 77 ALA A O 1
ATOM 580 N N . CYS A 1 78 ? -7.176 -8.445 -0.908 1 97.81 78 CYS A N 1
ATOM 581 C CA . CYS A 1 78 ? -6.988 -7.648 -2.117 1 97.81 78 CYS A CA 1
ATOM 582 C C . CYS A 1 78 ? -5.543 -7.707 -2.588 1 97.81 78 CYS A C 1
ATOM 584 O O . CYS A 1 78 ? -4.617 -7.672 -1.774 1 97.81 78 CYS A O 1
ATOM 586 N N . VAL A 1 79 ? -5.344 -7.762 -3.918 1 98.81 79 VAL A N 1
ATOM 587 C CA . VAL A 1 79 ? -4.023 -7.699 -4.535 1 98.81 79 VAL A CA 1
ATOM 588 C C . VAL A 1 79 ? -3.998 -6.605 -5.598 1 98.81 79 VAL A C 1
ATOM 590 O O . VAL A 1 79 ? -4.836 -6.594 -6.504 1 98.81 79 VAL A O 1
ATOM 593 N N . ASN A 1 80 ? -3.07 -5.617 -5.457 1 98.75 80 ASN A N 1
ATOM 594 C CA . ASN A 1 80 ? -2.758 -4.672 -6.52 1 98.75 80 ASN A CA 1
ATOM 595 C C . ASN A 1 80 ? -1.585 -5.152 -7.371 1 98.75 80 ASN A C 1
ATOM 597 O O . ASN A 1 80 ? -0.516 -5.465 -6.844 1 98.75 80 ASN A O 1
ATOM 601 N N . ILE A 1 81 ? -1.79 -5.223 -8.68 1 98.81 81 ILE A N 1
ATOM 602 C CA . ILE A 1 81 ? -0.729 -5.594 -9.609 1 98.81 81 ILE A CA 1
ATOM 603 C C . ILE A 1 81 ? -0.12 -4.34 -10.227 1 98.81 81 ILE A C 1
ATOM 605 O O . ILE A 1 81 ? -0.787 -3.621 -10.977 1 98.81 81 ILE A O 1
ATOM 609 N N . VAL A 1 82 ? 1.098 -4.039 -9.914 1 98.62 82 VAL A N 1
ATOM 610 C CA . VAL A 1 82 ? 1.842 -2.916 -10.469 1 98.62 82 VAL A CA 1
ATOM 611 C C . VAL A 1 82 ? 2.674 -3.389 -11.664 1 98.62 82 VAL A C 1
ATOM 613 O O . VAL A 1 82 ? 3.627 -4.152 -11.492 1 98.62 82 VAL A O 1
ATOM 616 N N . PRO A 1 83 ? 2.379 -2.928 -12.844 1 98.06 83 PRO A N 1
ATOM 617 C CA . PRO A 1 83 ? 3.084 -3.426 -14.023 1 98.06 83 PRO A CA 1
ATOM 618 C C . PRO A 1 83 ? 4.371 -2.658 -14.312 1 98.06 83 PRO A C 1
ATOM 620 O O . PRO A 1 83 ? 4.699 -1.705 -13.602 1 98.06 83 PRO A O 1
ATOM 623 N N . GLN A 1 84 ? 5.16 -3.111 -15.312 1 97.25 84 GLN A N 1
ATOM 624 C CA . GLN A 1 84 ? 6.312 -2.432 -15.898 1 97.25 84 GLN A CA 1
ATOM 625 C C . GLN A 1 84 ? 7.398 -2.191 -14.844 1 97.25 84 GLN A C 1
ATOM 627 O O . GLN A 1 84 ? 7.992 -1.113 -14.797 1 97.25 84 GLN A O 1
ATOM 632 N N . VAL A 1 85 ? 7.613 -3.107 -14.07 1 97.25 85 VAL A N 1
ATOM 633 C CA . VAL A 1 85 ? 8.719 -3.08 -13.117 1 97.25 85 VAL A CA 1
ATOM 634 C C . VAL A 1 85 ? 9.961 -3.703 -13.75 1 97.25 85 VAL A C 1
ATOM 636 O O . VAL A 1 85 ? 9.875 -4.75 -14.398 1 97.25 85 VAL A O 1
ATOM 639 N N . THR A 1 86 ? 11.016 -3.014 -13.648 1 97.69 86 THR A N 1
ATOM 640 C CA . THR A 1 86 ? 12.32 -3.562 -14.008 1 97.69 86 THR A CA 1
ATOM 641 C C . THR A 1 86 ? 13.125 -3.92 -12.766 1 97.69 86 THR A C 1
ATOM 643 O O . THR A 1 86 ? 13.328 -3.074 -11.891 1 97.69 86 THR A O 1
ATOM 646 N N . SER A 1 87 ? 13.516 -5.191 -12.656 1 95.75 87 SER A N 1
ATOM 647 C CA . SER A 1 87 ? 14.312 -5.652 -11.523 1 95.75 87 SER A CA 1
ATOM 648 C C . SER A 1 87 ? 15.773 -5.848 -11.922 1 95.75 87 SER A C 1
ATOM 650 O O . SER A 1 87 ? 16.078 -6.484 -12.93 1 95.75 87 SER A O 1
ATOM 652 N N . ILE A 1 88 ? 16.688 -5.215 -11.133 1 97.62 88 ILE A N 1
ATOM 653 C CA . ILE A 1 88 ? 18.125 -5.34 -11.312 1 97.62 88 ILE A CA 1
ATOM 654 C C . ILE A 1 88 ? 18.734 -6.016 -10.086 1 97.62 88 ILE A C 1
ATOM 656 O O . ILE A 1 88 ? 18.484 -5.602 -8.953 1 97.62 88 ILE A O 1
ATOM 660 N N . TYR A 1 89 ? 19.453 -7.07 -10.305 1 94.75 89 TYR A N 1
ATOM 661 C CA . TYR A 1 89 ? 20.047 -7.828 -9.211 1 94.75 89 TYR A CA 1
ATOM 662 C C . TYR A 1 89 ? 21.266 -8.617 -9.695 1 94.75 89 TYR A C 1
ATOM 664 O O . TYR A 1 89 ? 21.516 -8.711 -10.898 1 94.75 89 TYR A O 1
ATOM 672 N N . GLU A 1 90 ? 22.062 -9.094 -8.727 1 94.88 90 GLU A N 1
ATOM 673 C CA . GLU A 1 90 ? 23.219 -9.938 -9.047 1 94.88 90 GLU A CA 1
ATOM 674 C C . GLU A 1 90 ? 22.875 -11.414 -8.898 1 94.88 90 GLU A C 1
ATOM 676 O O . GLU A 1 90 ? 22.281 -11.82 -7.902 1 94.88 90 GLU A O 1
ATOM 681 N N . TRP A 1 91 ? 23.125 -12.156 -9.984 1 90.44 91 TRP A N 1
ATOM 682 C CA . TRP A 1 91 ? 22.938 -13.602 -9.992 1 90.44 91 TRP A CA 1
ATOM 683 C C . TRP A 1 91 ? 24.141 -14.305 -10.602 1 90.44 91 TRP A C 1
ATOM 685 O O . TRP A 1 91 ? 24.484 -14.07 -11.758 1 90.44 91 TRP A O 1
ATOM 695 N N . LYS A 1 92 ? 24.812 -15.148 -9.695 1 92.56 92 LYS A N 1
ATOM 696 C CA . LYS A 1 92 ? 26 -15.883 -10.109 1 92.56 92 LYS A CA 1
ATOM 697 C C . LYS A 1 92 ? 27.078 -14.938 -10.641 1 92.56 92 LYS A C 1
ATOM 699 O O . LYS A 1 92 ? 27.656 -15.18 -11.703 1 92.56 92 LYS A O 1
ATOM 704 N N . GLY A 1 93 ? 27.156 -13.828 -10.047 1 95.06 93 GLY A N 1
ATOM 705 C CA . GLY A 1 93 ? 28.25 -12.891 -10.297 1 95.06 93 GLY A CA 1
ATOM 706 C C . GLY A 1 93 ? 27.938 -11.922 -11.422 1 95.06 93 GLY A C 1
ATOM 707 O O . GLY A 1 93 ? 28.781 -11.078 -11.766 1 95.06 93 GLY A O 1
ATOM 708 N N . LYS A 1 94 ? 26.797 -12.055 -11.984 1 96.69 94 LYS A N 1
ATOM 709 C CA . LYS A 1 94 ? 26.438 -11.164 -13.086 1 96.69 94 LYS A CA 1
ATOM 710 C C . LYS A 1 94 ? 25.219 -10.328 -12.742 1 96.69 94 LYS A C 1
ATOM 712 O O . LYS A 1 94 ? 24.297 -10.805 -12.07 1 96.69 94 LYS A O 1
ATOM 717 N N . ILE A 1 95 ? 25.25 -9.07 -13.266 1 97.25 95 ILE A N 1
ATOM 718 C CA . ILE A 1 95 ? 24.109 -8.195 -13.078 1 97.25 95 ILE A CA 1
ATOM 719 C C . ILE A 1 95 ? 22.984 -8.594 -14.031 1 97.25 95 ILE A C 1
ATOM 721 O O . ILE A 1 95 ? 23.203 -8.672 -15.25 1 97.25 95 ILE A O 1
ATOM 725 N N . GLN A 1 96 ? 21.828 -8.969 -13.438 1 94.88 96 GLN A N 1
ATOM 726 C CA . GLN A 1 96 ? 20.641 -9.336 -14.195 1 94.88 96 GLN A CA 1
ATOM 727 C C . GLN A 1 96 ? 19.625 -8.195 -14.227 1 94.88 96 GLN A C 1
ATOM 729 O O . GLN A 1 96 ? 19.547 -7.41 -13.281 1 94.88 96 GLN A O 1
ATOM 734 N N . GLU A 1 97 ? 18.984 -7.984 -15.414 1 97.06 97 GLU A N 1
ATOM 735 C CA . GLU A 1 97 ? 17.859 -7.07 -15.594 1 97.06 97 GLU A CA 1
ATOM 736 C C . GLU A 1 97 ? 16.641 -7.801 -16.141 1 97.06 97 GLU A C 1
ATOM 738 O O . GLU A 1 97 ? 16.641 -8.281 -17.266 1 97.06 97 GLU A O 1
ATOM 743 N N . ASP A 1 98 ? 15.562 -7.844 -15.32 1 95.75 98 ASP A N 1
ATOM 744 C CA . ASP A 1 98 ? 14.367 -8.578 -15.719 1 95.75 98 ASP A CA 1
ATOM 745 C C . ASP A 1 98 ? 13.141 -7.676 -15.695 1 95.75 98 ASP A C 1
ATOM 747 O O . ASP A 1 98 ? 13.008 -6.824 -14.812 1 95.75 98 ASP A O 1
ATOM 751 N N . SER A 1 99 ? 12.266 -7.812 -16.719 1 97.81 99 SER A N 1
ATOM 752 C CA . SER A 1 99 ? 10.938 -7.211 -16.703 1 97.81 99 SER A CA 1
ATOM 753 C C . SER A 1 99 ? 9.977 -8.031 -15.836 1 97.81 99 SER A C 1
ATOM 755 O O . SER A 1 99 ? 9.789 -9.227 -16.078 1 97.81 99 SER A O 1
ATOM 757 N N . GLU A 1 100 ? 9.461 -7.363 -14.828 1 97.88 100 GLU A N 1
ATOM 758 C CA . GLU A 1 100 ? 8.578 -8.031 -13.875 1 97.88 100 GLU A CA 1
ATOM 759 C C . GLU A 1 100 ? 7.355 -7.176 -13.562 1 97.88 100 GLU A C 1
ATOM 761 O O . GLU A 1 100 ? 7.152 -6.125 -14.172 1 97.88 100 GLU A O 1
ATOM 766 N N . LEU A 1 101 ? 6.434 -7.75 -12.844 1 98.5 101 LEU A N 1
ATOM 767 C CA . LEU A 1 101 ? 5.355 -7.059 -12.141 1 98.5 101 LEU A CA 1
ATOM 768 C C . LEU A 1 101 ? 5.469 -7.254 -10.633 1 98.5 101 LEU A C 1
ATOM 770 O O . LEU A 1 101 ? 6.141 -8.18 -10.172 1 98.5 101 LEU A O 1
ATOM 774 N N . LEU A 1 102 ? 4.883 -6.285 -9.969 1 98.75 102 LEU A N 1
ATOM 775 C CA . LEU A 1 102 ? 4.891 -6.359 -8.516 1 98.75 102 LEU A CA 1
ATOM 776 C C . LEU A 1 102 ? 3.473 -6.484 -7.965 1 98.75 102 LEU A C 1
ATOM 778 O O . LEU A 1 102 ? 2.611 -5.656 -8.273 1 98.75 102 LEU A O 1
ATOM 782 N N . LEU A 1 103 ? 3.27 -7.598 -7.227 1 98.81 103 LEU A N 1
ATOM 783 C CA . LEU A 1 103 ? 2.016 -7.734 -6.492 1 98.81 103 LEU A CA 1
ATOM 784 C C . LEU A 1 103 ? 2.102 -7.055 -5.133 1 98.81 103 LEU A C 1
ATOM 786 O O . LEU A 1 103 ? 3.049 -7.285 -4.375 1 98.81 103 LEU A O 1
ATOM 790 N N . MET A 1 104 ? 1.212 -6.113 -4.836 1 98.88 104 MET A N 1
ATOM 791 C CA . MET A 1 104 ? 0.999 -5.594 -3.488 1 98.88 104 MET A CA 1
ATOM 792 C C . MET A 1 104 ? -0.238 -6.223 -2.854 1 98.88 104 MET A C 1
ATOM 794 O O . MET A 1 104 ? -1.365 -5.906 -3.238 1 98.88 104 MET A O 1
ATOM 798 N N . ILE A 1 105 ? -0.016 -7.055 -1.852 1 98.88 105 ILE A N 1
ATOM 799 C CA . ILE A 1 105 ? -1.03 -7.934 -1.283 1 98.88 105 ILE A CA 1
ATOM 800 C C . ILE A 1 105 ? -1.424 -7.438 0.107 1 98.88 105 ILE A C 1
ATOM 802 O O . ILE A 1 105 ? -0.562 -7.223 0.962 1 98.88 105 ILE A O 1
ATOM 806 N N . LYS A 1 106 ? -2.666 -7.207 0.308 1 98.81 106 LYS A N 1
ATOM 807 C CA . LYS A 1 106 ? -3.166 -6.801 1.619 1 98.81 106 LYS A CA 1
ATOM 808 C C . LYS A 1 106 ? -3.838 -7.969 2.336 1 98.81 106 LYS A C 1
ATOM 810 O O . LYS A 1 106 ? -4.793 -8.555 1.821 1 98.81 106 LYS A O 1
ATOM 815 N N . THR A 1 107 ? -3.379 -8.344 3.51 1 98.69 107 THR A N 1
ATOM 816 C CA . THR A 1 107 ? -3.859 -9.5 4.25 1 98.69 107 THR A CA 1
ATOM 817 C C . THR A 1 107 ? -3.701 -9.289 5.75 1 98.69 107 THR A C 1
ATOM 819 O O . THR A 1 107 ? -3.424 -8.18 6.203 1 98.69 107 THR A O 1
ATOM 822 N N . LEU A 1 108 ? -4.078 -10.281 6.492 1 98.56 108 LEU A N 1
ATOM 823 C CA . LEU A 1 108 ? -3.789 -10.281 7.922 1 98.56 108 LEU A CA 1
ATOM 824 C C . LEU A 1 108 ? -2.352 -10.719 8.18 1 98.56 108 LEU A C 1
ATOM 826 O O . LEU A 1 108 ? -1.848 -11.633 7.527 1 98.56 108 LEU A O 1
ATOM 830 N N . THR A 1 109 ? -1.775 -10.023 9.156 1 98.62 109 THR A N 1
ATOM 831 C CA . THR A 1 109 ? -0.401 -10.359 9.516 1 98.62 109 THR A CA 1
ATOM 832 C C . THR A 1 109 ? -0.281 -11.836 9.867 1 98.62 109 THR A C 1
ATOM 834 O O . THR A 1 109 ? 0.714 -12.484 9.531 1 98.62 109 THR A O 1
ATOM 837 N N . SER A 1 110 ? -1.241 -12.422 10.43 1 98.25 110 SER A N 1
ATOM 838 C CA . SER A 1 110 ? -1.235 -13.82 10.844 1 98.25 110 SER A CA 1
ATOM 839 C C . SER A 1 110 ? -1.259 -14.758 9.633 1 98.25 110 SER A C 1
ATOM 841 O O . SER A 1 110 ? -1 -15.953 9.766 1 98.25 110 SER A O 1
ATOM 843 N N . LYS A 1 111 ? -1.534 -14.281 8.477 1 98.38 111 LYS A N 1
ATOM 844 C CA . LYS A 1 111 ? -1.67 -15.109 7.285 1 98.38 111 LYS A CA 1
ATOM 845 C C . LYS A 1 111 ? -0.421 -15.031 6.414 1 98.38 111 LYS A C 1
ATOM 847 O O . LYS A 1 111 ? -0.322 -15.719 5.398 1 98.38 111 LYS A O 1
ATOM 852 N N . VAL A 1 112 ? 0.549 -14.281 6.793 1 98.69 112 VAL A N 1
ATOM 853 C CA . VAL A 1 112 ? 1.694 -14.016 5.934 1 98.69 112 VAL A CA 1
ATOM 854 C C . VAL A 1 112 ? 2.494 -15.297 5.719 1 98.69 112 VAL A C 1
ATOM 856 O O . VAL A 1 112 ? 2.984 -15.555 4.617 1 98.69 112 VAL A O 1
ATOM 859 N N . ASP A 1 113 ? 2.609 -16.125 6.742 1 98.62 113 ASP A N 1
ATOM 860 C CA . ASP A 1 113 ? 3.324 -17.391 6.586 1 98.62 113 ASP A CA 1
ATOM 861 C C . ASP A 1 113 ? 2.609 -18.297 5.598 1 98.62 113 ASP A C 1
ATOM 863 O O . ASP A 1 113 ? 3.244 -18.906 4.727 1 98.62 113 ASP A O 1
ATOM 867 N N . ASP A 1 114 ? 1.308 -18.406 5.734 1 98.62 114 ASP A N 1
ATOM 868 C CA . ASP A 1 114 ? 0.523 -19.219 4.812 1 98.62 114 ASP A CA 1
ATOM 869 C C . ASP A 1 114 ? 0.623 -18.688 3.385 1 98.62 114 ASP A C 1
ATOM 871 O O . ASP A 1 114 ? 0.748 -19.453 2.434 1 98.62 114 ASP A O 1
ATOM 875 N N . LEU A 1 115 ? 0.542 -17.375 3.293 1 98.75 115 LEU A N 1
ATOM 876 C CA . LEU A 1 115 ? 0.674 -16.719 1.993 1 98.75 115 LEU A CA 1
ATOM 877 C C . LEU A 1 115 ? 2.025 -17.047 1.362 1 98.75 115 LEU A C 1
ATOM 879 O O . LEU A 1 115 ? 2.098 -17.406 0.185 1 98.75 115 LEU A O 1
ATOM 883 N N . SER A 1 116 ? 3.086 -16.922 2.137 1 98.56 116 SER A N 1
ATOM 884 C CA . SER A 1 116 ? 4.441 -17.172 1.659 1 98.56 116 SER A CA 1
ATOM 885 C C . SER A 1 116 ? 4.594 -18.625 1.188 1 98.56 116 SER A C 1
ATOM 887 O O . SER A 1 116 ? 5.191 -18.875 0.139 1 98.56 116 SER A O 1
ATOM 889 N N . GLU A 1 117 ? 4.043 -19.531 1.941 1 98.38 117 GLU A N 1
ATOM 890 C CA . GLU A 1 117 ? 4.094 -20.938 1.562 1 98.38 117 GLU A CA 1
ATOM 891 C C . GLU A 1 117 ? 3.342 -21.188 0.258 1 98.38 117 GLU A C 1
ATOM 893 O O . GLU A 1 117 ? 3.838 -21.875 -0.627 1 98.38 117 GLU A O 1
ATOM 898 N N . PHE A 1 118 ? 2.182 -20.594 0.191 1 98.62 118 PHE A N 1
ATOM 899 C CA . PHE A 1 118 ? 1.378 -20.75 -1.017 1 98.62 118 PHE A CA 1
ATOM 900 C C . PHE A 1 118 ? 2.131 -20.234 -2.238 1 98.62 118 PHE A C 1
ATOM 902 O O . PHE A 1 118 ? 2.168 -20.906 -3.275 1 98.62 118 PHE A O 1
ATOM 909 N N . VAL A 1 119 ? 2.742 -19.016 -2.129 1 98.44 119 VAL A N 1
ATOM 910 C CA . VAL A 1 119 ? 3.477 -18.406 -3.234 1 98.44 119 VAL A CA 1
ATOM 911 C C . VAL A 1 119 ? 4.668 -19.297 -3.609 1 98.44 119 VAL A C 1
ATOM 913 O O . VAL A 1 119 ? 4.934 -19.516 -4.793 1 98.44 119 VAL A O 1
ATOM 916 N N . ARG A 1 120 ? 5.32 -19.797 -2.65 1 97.44 120 ARG A N 1
ATOM 917 C CA . ARG A 1 120 ? 6.477 -20.656 -2.904 1 97.44 120 ARG A CA 1
ATOM 918 C C . ARG A 1 120 ? 6.082 -21.875 -3.719 1 97.44 120 ARG A C 1
ATOM 920 O O . ARG A 1 120 ? 6.816 -22.297 -4.613 1 97.44 120 ARG A O 1
ATOM 927 N N . LYS A 1 121 ? 4.938 -22.391 -3.502 1 97.56 121 LYS A N 1
ATOM 928 C CA . LYS A 1 121 ? 4.484 -23.625 -4.137 1 97.56 121 LYS A CA 1
ATOM 929 C C . LYS A 1 121 ? 3.938 -23.344 -5.535 1 97.56 121 LYS A C 1
ATOM 931 O O . LYS A 1 121 ? 3.912 -24.25 -6.383 1 97.56 121 LYS A O 1
ATOM 936 N N . ASN A 1 122 ? 3.506 -22.156 -5.789 1 98 122 ASN A N 1
ATOM 937 C CA . ASN A 1 122 ? 2.748 -21.906 -7.012 1 98 122 ASN A CA 1
ATOM 938 C C . ASN A 1 122 ? 3.443 -20.891 -7.914 1 98 122 ASN A C 1
ATOM 940 O O . ASN A 1 122 ? 2.957 -20.578 -9 1 98 122 ASN A O 1
ATOM 944 N N . HIS A 1 123 ? 4.566 -20.422 -7.484 1 97.62 123 HIS A N 1
ATOM 945 C CA . HIS A 1 123 ? 5.352 -19.453 -8.234 1 97.62 123 HIS A CA 1
ATOM 946 C C . HIS A 1 123 ? 6.336 -20.156 -9.18 1 97.62 123 HIS A C 1
ATOM 948 O O . HIS A 1 123 ? 6.914 -21.172 -8.828 1 97.62 123 HIS A O 1
ATOM 954 N N . PRO A 1 124 ? 6.605 -19.547 -10.391 1 96.5 124 PRO A N 1
ATOM 955 C CA . PRO A 1 124 ? 7.5 -20.219 -11.344 1 96.5 124 PRO A CA 1
ATOM 956 C C . PRO A 1 124 ? 8.969 -20.141 -10.93 1 96.5 124 PRO A C 1
ATOM 958 O O . PRO A 1 124 ? 9.773 -20.969 -11.344 1 96.5 124 PRO A O 1
ATOM 961 N N . TYR A 1 125 ? 9.344 -19.109 -10.188 1 92.56 125 TYR A N 1
ATOM 962 C CA . TYR A 1 125 ? 10.734 -19 -9.75 1 92.56 125 TYR A CA 1
ATOM 963 C C . TYR A 1 125 ? 11.047 -20.016 -8.664 1 92.56 125 TYR A C 1
ATOM 965 O O . TYR A 1 125 ? 10.203 -20.312 -7.816 1 92.56 125 TYR A O 1
ATOM 973 N N . GLU A 1 126 ? 12.242 -20.422 -8.609 1 89.12 126 GLU A N 1
ATOM 974 C CA . GLU A 1 126 ? 12.719 -21.297 -7.543 1 89.12 126 GLU A CA 1
ATOM 975 C C . GLU A 1 126 ? 12.758 -20.562 -6.203 1 89.12 126 GLU A C 1
ATOM 977 O O . GLU A 1 126 ? 12.422 -21.141 -5.168 1 89.12 126 GLU A O 1
ATOM 982 N N . VAL A 1 127 ? 13.273 -19.328 -6.219 1 92.81 127 VAL A N 1
ATOM 983 C CA . VAL A 1 127 ? 13.312 -18.5 -5.027 1 92.81 127 VAL A CA 1
ATOM 984 C C . VAL A 1 127 ? 12.461 -17.25 -5.242 1 92.81 127 VAL A C 1
ATOM 986 O O . VAL A 1 127 ? 12.945 -16.234 -5.754 1 92.81 127 VAL A O 1
ATOM 989 N N . ALA A 1 128 ? 11.258 -17.359 -4.887 1 94.25 128 ALA A N 1
ATOM 990 C CA . ALA A 1 128 ? 10.312 -16.266 -5.094 1 94.25 128 ALA A CA 1
ATOM 991 C C . ALA A 1 128 ? 10.508 -15.172 -4.051 1 94.25 128 ALA A C 1
ATOM 993 O O . ALA A 1 128 ? 10.711 -15.461 -2.871 1 94.25 128 ALA A O 1
ATOM 994 N N . GLU A 1 129 ? 10.531 -13.945 -4.469 1 94.88 129 GLU A N 1
ATOM 995 C CA . GLU A 1 129 ? 10.516 -12.805 -3.564 1 94.88 129 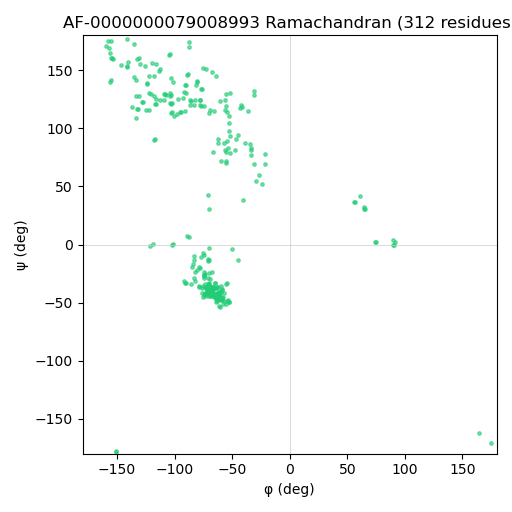GLU A CA 1
ATOM 996 C C . GLU A 1 129 ? 9.172 -12.664 -2.859 1 94.88 129 GLU A C 1
ATOM 998 O O . GLU A 1 129 ? 8.141 -12.469 -3.51 1 94.88 129 GLU A O 1
ATOM 1003 N N . VAL A 1 130 ? 9.125 -12.805 -1.567 1 97.56 130 VAL A N 1
ATOM 1004 C CA . VAL A 1 130 ? 7.992 -12.484 -0.708 1 97.56 130 VAL A CA 1
ATOM 1005 C C . VAL A 1 130 ? 8.469 -11.695 0.508 1 97.56 130 VAL A C 1
ATOM 1007 O O . VAL A 1 130 ? 9.18 -12.227 1.36 1 97.56 130 VAL A O 1
ATOM 1010 N N . ILE A 1 131 ? 8.125 -10.383 0.546 1 97.94 131 ILE A N 1
ATOM 1011 C CA . ILE A 1 131 ? 8.43 -9.555 1.708 1 97.94 131 ILE A CA 1
ATOM 1012 C C . ILE A 1 131 ? 7.152 -8.883 2.209 1 97.94 131 ILE A C 1
ATOM 1014 O O . ILE A 1 131 ? 6.164 -8.797 1.479 1 97.94 131 ILE A O 1
ATOM 1018 N N . SER A 1 132 ? 7.125 -8.57 3.484 1 98.44 132 SER A N 1
ATOM 1019 C CA . SER A 1 132 ? 5.922 -7.953 4.039 1 98.44 132 SER A CA 1
ATOM 1020 C C . SER A 1 132 ? 6.273 -6.879 5.062 1 98.44 132 SER A C 1
ATOM 1022 O O . SER A 1 132 ? 7.383 -6.863 5.598 1 98.44 132 SER A O 1
ATOM 1024 N N . ALA A 1 133 ? 5.406 -5.926 5.211 1 97.81 133 ALA A N 1
ATOM 1025 C CA . ALA A 1 133 ? 5.441 -4.91 6.266 1 97.81 133 ALA A CA 1
ATOM 1026 C C . ALA A 1 133 ? 4.07 -4.742 6.91 1 97.81 133 ALA A C 1
ATOM 1028 O O . ALA A 1 133 ? 3.047 -4.766 6.223 1 97.81 133 ALA A O 1
ATOM 1029 N N . PRO A 1 134 ? 4.066 -4.543 8.273 1 98.06 134 PRO A N 1
ATOM 1030 C CA . PRO A 1 134 ? 2.77 -4.316 8.914 1 98.06 134 PRO A CA 1
ATOM 1031 C C . PRO A 1 134 ? 2.1 -3.025 8.445 1 98.06 134 PRO A C 1
ATOM 1033 O O . PRO A 1 134 ? 2.785 -2.064 8.086 1 98.06 134 PRO A O 1
ATOM 1036 N N . ILE A 1 135 ? 0.826 -3.121 8.367 1 97.94 135 ILE A N 1
ATOM 1037 C CA . ILE A 1 135 ? 0.012 -1.92 8.203 1 97.94 135 ILE A CA 1
ATOM 1038 C C . ILE A 1 135 ? -0.3 -1.323 9.578 1 97.94 135 ILE A C 1
ATOM 1040 O O . ILE A 1 135 ? -0.981 -1.948 10.391 1 97.94 135 ILE A O 1
ATOM 1044 N N . ASP A 1 136 ? 0.119 -0.108 9.789 1 97.5 136 ASP A N 1
ATOM 1045 C CA . ASP A 1 136 ? 0.004 0.486 11.125 1 97.5 136 ASP A CA 1
ATOM 1046 C C . ASP A 1 136 ? -1.316 1.237 11.273 1 97.5 136 ASP A C 1
ATOM 1048 O O . ASP A 1 136 ? -1.818 1.399 12.391 1 97.5 136 ASP A O 1
ATOM 1052 N N . ASN A 1 137 ? -1.743 1.785 10.227 1 97.06 137 ASN A N 1
ATOM 1053 C CA . ASN A 1 137 ? -2.91 2.66 10.219 1 97.06 137 ASN A CA 1
ATOM 1054 C C . ASN A 1 137 ? -3.547 2.734 8.836 1 97.06 137 ASN A C 1
ATOM 1056 O O . ASN A 1 137 ? -2.975 2.248 7.855 1 97.06 137 ASN A O 1
ATOM 1060 N N . GLY A 1 138 ? -4.77 3.326 8.727 1 96.94 138 GLY A N 1
ATOM 1061 C CA . GLY A 1 138 ? -5.492 3.463 7.477 1 96.94 138 GLY A CA 1
ATOM 1062 C C . GLY A 1 138 ? -6.957 3.805 7.664 1 96.94 138 GLY A C 1
ATOM 1063 O O . GLY A 1 138 ? -7.34 4.379 8.688 1 96.94 138 GLY A O 1
ATOM 1064 N N . ASN A 1 139 ? -7.688 3.57 6.621 1 96.5 139 ASN A N 1
ATOM 1065 C CA . ASN A 1 139 ? -9.133 3.766 6.656 1 96.5 139 ASN A CA 1
ATOM 1066 C C . ASN A 1 139 ? -9.828 2.662 7.449 1 96.5 139 ASN A C 1
ATOM 1068 O O . ASN A 1 139 ? -9.859 1.508 7.02 1 96.5 139 ASN A O 1
ATOM 1072 N N . PRO A 1 140 ? -10.523 2.977 8.531 1 95.5 140 PRO A N 1
ATOM 1073 C CA . PRO A 1 140 ? -11.039 1.938 9.422 1 95.5 140 PRO A CA 1
ATOM 1074 C C . PRO A 1 140 ? -12.047 1.018 8.734 1 95.5 140 PRO A C 1
ATOM 1076 O O . PRO A 1 140 ? -11.945 -0.207 8.852 1 95.5 140 PRO A O 1
ATOM 1079 N N . PRO A 1 141 ? -12.945 1.493 7.945 1 94.31 141 PRO A N 1
ATOM 1080 C CA . PRO A 1 141 ? -13.883 0.579 7.285 1 94.31 141 PRO A CA 1
ATOM 1081 C C . PRO A 1 141 ? -13.18 -0.393 6.336 1 94.31 141 PRO A C 1
ATOM 1083 O O . 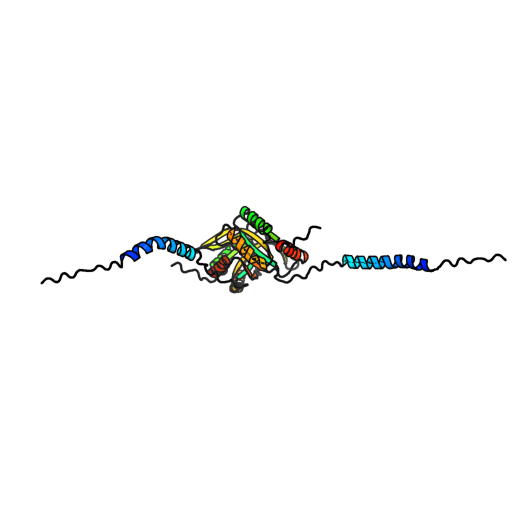PRO A 1 141 ? -13.586 -1.556 6.234 1 94.31 141 PRO A O 1
ATOM 1086 N N . TYR A 1 142 ? -12.18 0.084 5.688 1 95.5 142 TYR A N 1
ATOM 1087 C CA . TYR A 1 142 ? -11.43 -0.782 4.781 1 95.5 142 TYR A CA 1
ATOM 1088 C C . TYR A 1 142 ? -10.711 -1.883 5.551 1 95.5 142 TYR A C 1
ATOM 1090 O O . TYR A 1 142 ? -10.742 -3.049 5.152 1 95.5 142 TYR A O 1
ATOM 1098 N N . LEU A 1 143 ? -10.109 -1.489 6.578 1 96.81 143 LEU A N 1
ATOM 1099 C CA . LEU A 1 143 ? -9.352 -2.453 7.375 1 96.81 143 LEU A CA 1
ATOM 1100 C C . LEU A 1 143 ? -10.289 -3.479 8.008 1 96.81 143 LEU A C 1
ATOM 1102 O O . LEU A 1 143 ? -9.93 -4.648 8.148 1 96.81 143 LEU A O 1
ATOM 1106 N N . GLU A 1 144 ? -11.414 -3.068 8.414 1 94.94 144 GLU A N 1
ATOM 1107 C CA . GLU A 1 144 ? -12.422 -3.996 8.922 1 94.94 144 GLU A CA 1
ATOM 1108 C C . GLU A 1 144 ? -12.875 -4.965 7.836 1 94.94 144 GLU A C 1
ATOM 1110 O O . GLU A 1 144 ? -12.984 -6.168 8.078 1 94.94 144 GLU A O 1
ATOM 1115 N N . TRP A 1 145 ? -13.172 -4.398 6.73 1 94.12 145 TRP A N 1
ATOM 1116 C CA . TRP A 1 145 ? -13.555 -5.223 5.59 1 94.12 145 TRP A CA 1
ATOM 1117 C C . TRP A 1 145 ? -12.484 -6.27 5.289 1 94.12 145 TRP A C 1
ATOM 1119 O O . TRP A 1 145 ? -12.797 -7.449 5.105 1 94.12 145 TRP A O 1
ATOM 1129 N N . LEU A 1 146 ? -11.266 -5.84 5.227 1 96 146 LEU A N 1
ATOM 1130 C CA . LEU A 1 146 ? -10.133 -6.723 4.98 1 96 146 LEU A CA 1
ATOM 1131 C C . LEU A 1 146 ? -10.125 -7.887 5.969 1 96 146 LEU A C 1
ATOM 1133 O O . LEU A 1 146 ? -9.961 -9.039 5.574 1 96 146 LEU A O 1
ATOM 1137 N N . SER A 1 147 ? -10.297 -7.555 7.227 1 95.88 147 SER A N 1
ATOM 1138 C CA . SER A 1 147 ? -10.297 -8.57 8.273 1 95.88 147 SER A CA 1
ATOM 1139 C C . SER A 1 147 ? -11.43 -9.578 8.07 1 95.88 147 SER A C 1
ATOM 1141 O O . SER A 1 147 ? -11.219 -10.781 8.195 1 95.88 147 SER A O 1
ATOM 1143 N N . LYS A 1 148 ? -12.539 -9.125 7.742 1 93.56 148 LYS A N 1
AT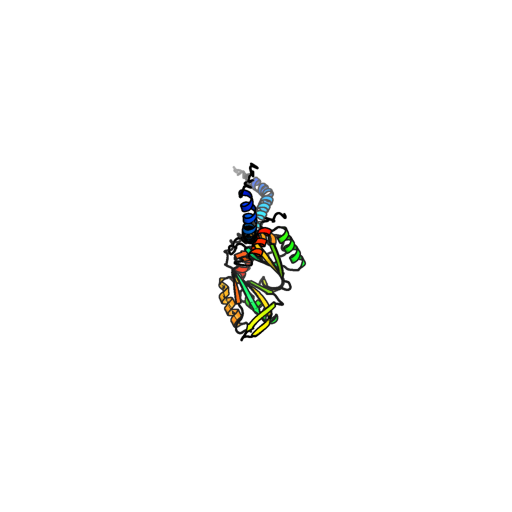OM 1144 C CA . LYS A 1 148 ? -13.703 -9.984 7.551 1 93.56 148 LYS A CA 1
ATOM 1145 C C . LYS A 1 148 ? -13.5 -10.922 6.363 1 93.56 148 LYS A C 1
ATOM 1147 O O . LYS A 1 148 ? -13.812 -12.109 6.449 1 93.56 148 LYS A O 1
ATOM 1152 N N . VAL A 1 149 ? -12.977 -10.422 5.312 1 94.25 149 VAL A N 1
ATOM 1153 C CA . VAL A 1 149 ? -12.789 -11.211 4.098 1 94.25 149 VAL A CA 1
ATOM 1154 C C . VAL A 1 149 ? -11.789 -12.336 4.363 1 94.25 149 VAL A C 1
ATOM 1156 O O . VAL A 1 149 ? -12.031 -13.492 4 1 94.25 149 VAL A O 1
ATOM 1159 N N . VAL A 1 150 ? -10.727 -12.023 5.012 1 96.44 150 VAL A N 1
ATOM 1160 C CA . VAL A 1 150 ? -9.625 -12.961 5.176 1 96.44 150 VAL A CA 1
ATOM 1161 C C . VAL A 1 150 ? -9.969 -13.969 6.273 1 96.44 150 VAL A C 1
ATOM 1163 O O . VAL A 1 150 ? -9.57 -15.133 6.199 1 96.44 150 VAL A O 1
ATOM 1166 N N . SER A 1 151 ? -10.656 -13.5 7.293 1 92.62 151 SER A N 1
ATOM 1167 C CA . SER A 1 151 ? -11.016 -14.391 8.391 1 92.62 151 SER A CA 1
ATOM 1168 C C . SER A 1 151 ? -12.156 -15.32 7.984 1 92.62 151 SER A C 1
ATOM 1170 O O . SER A 1 151 ? -12.398 -16.344 8.641 1 92.62 151 SER A O 1
ATOM 1172 N N . GLY A 1 152 ? -12.75 -15.148 6.871 1 82 152 GLY A N 1
ATOM 1173 C CA . GLY A 1 152 ? -13.875 -15.961 6.441 1 82 152 GLY A CA 1
ATOM 1174 C C . GLY A 1 152 ? -15.164 -15.641 7.172 1 82 152 GLY A C 1
ATOM 1175 O O . GLY A 1 152 ? -16.125 -16.422 7.129 1 82 152 GLY A O 1
ATOM 1176 N N . ASP A 1 153 ? -15.211 -14.711 8.047 1 66.06 153 ASP A N 1
ATOM 1177 C CA . ASP A 1 153 ? -16.422 -14.352 8.781 1 66.06 153 ASP A CA 1
ATOM 1178 C C . ASP A 1 153 ? -17.438 -13.672 7.867 1 66.06 153 ASP A C 1
ATOM 1180 O O . ASP A 1 153 ? -18.375 -13.023 8.344 1 66.06 153 ASP A O 1
ATOM 1184 N N . ALA A 1 154 ? -17.469 -13.984 6.656 1 50.34 154 ALA A N 1
ATOM 1185 C CA . ALA A 1 154 ? -18.516 -13.391 5.828 1 50.34 154 ALA A CA 1
ATOM 1186 C C . ALA A 1 154 ? -19.859 -13.383 6.559 1 50.34 154 ALA A C 1
ATOM 1188 O O . ALA A 1 154 ? -20.156 -14.289 7.344 1 50.34 154 ALA A O 1
ATOM 1189 N N . GLU A 1 155 ? -20.453 -12.227 6.789 1 44.59 155 GLU A N 1
ATOM 1190 C CA . GLU A 1 155 ? -21.797 -12.18 7.34 1 44.59 155 GLU A CA 1
ATOM 1191 C C . GLU A 1 155 ? -22.688 -13.242 6.707 1 44.59 155 GLU A C 1
ATOM 1193 O O . GLU A 1 155 ? -22.672 -13.43 5.488 1 44.59 155 GLU A O 1
ATOM 1198 N N . PRO A 1 156 ? -23.188 -14.133 7.41 1 35.03 156 PRO A N 1
ATOM 1199 C CA . PRO A 1 156 ? -24.266 -14.992 6.914 1 35.03 156 PRO A CA 1
ATOM 1200 C C . PRO A 1 156 ? -25.359 -14.211 6.172 1 35.03 156 PRO A C 1
ATOM 1202 O O . PRO A 1 156 ? -25.688 -13.094 6.566 1 35.03 156 PRO A O 1
ATOM 1205 N N . GLN A 1 157 ? -25.328 -14.062 4.805 1 28.27 157 GLN A N 1
ATOM 1206 C CA . GLN A 1 157 ? -26.578 -13.625 4.207 1 28.27 157 GLN A CA 1
ATOM 1207 C C . GLN A 1 157 ? -27.781 -14.289 4.895 1 28.27 157 GLN A C 1
ATOM 1209 O O . GLN A 1 157 ? -27.906 -15.516 4.879 1 28.27 157 GLN A O 1
ATOM 1214 N N . LYS A 1 158 ? -28.375 -13.797 5.969 1 23 158 LYS A N 1
ATOM 1215 C CA . LYS A 1 158 ? -29.75 -14.219 6.223 1 23 158 LYS A CA 1
ATOM 1216 C C . LYS A 1 158 ? -30.703 -13.703 5.141 1 23 158 LYS A C 1
ATOM 1218 O O . LYS A 1 158 ? -30.484 -12.625 4.578 1 23 158 LYS A O 1
ATOM 1223 N N . MET B 1 1 ? 77.125 72.562 21.344 1 28.12 1 MET B N 1
ATOM 1224 C CA . MET B 1 1 ? 76.75 71.25 21.906 1 28.12 1 MET B CA 1
ATOM 1225 C C . MET B 1 1 ? 75.312 70.875 21.547 1 28.12 1 MET B C 1
ATOM 1227 O O . MET B 1 1 ? 74.375 71.438 22.031 1 28.12 1 MET B O 1
ATOM 1231 N N . LEU B 1 2 ? 75.125 70.438 20.234 1 33.66 2 LEU B N 1
ATOM 1232 C CA . LEU B 1 2 ? 73.938 70.062 19.453 1 33.66 2 LEU B CA 1
ATOM 1233 C C . LEU B 1 2 ? 73.25 68.875 20.062 1 33.66 2 LEU B C 1
ATOM 1235 O O . LEU B 1 2 ? 73.812 67.75 20.141 1 33.66 2 LEU B O 1
ATOM 1239 N N . LYS B 1 3 ? 72.312 69.062 21.047 1 35.91 3 LYS B N 1
ATOM 1240 C CA . LYS B 1 3 ? 71.5 68.062 21.812 1 35.91 3 LYS B CA 1
ATOM 1241 C C . LYS B 1 3 ? 70.625 67.312 20.875 1 35.91 3 LYS B C 1
ATOM 1243 O O . LYS B 1 3 ? 69.812 67.875 20.141 1 35.91 3 LYS B O 1
ATOM 1248 N N . LYS B 1 4 ? 71.062 66.125 20.281 1 37.53 4 LYS B N 1
ATOM 1249 C CA . LYS B 1 4 ? 70.438 65.125 19.453 1 37.53 4 LYS B CA 1
ATOM 1250 C C . LYS B 1 4 ? 69.188 64.562 20.172 1 37.53 4 LYS B C 1
ATOM 1252 O O . LYS B 1 4 ? 69.312 63.969 21.25 1 37.53 4 LYS B O 1
ATOM 1257 N N . ALA B 1 5 ? 68 65.188 20.172 1 35.53 5 ALA B N 1
ATOM 1258 C CA . ALA B 1 5 ? 66.688 64.75 20.609 1 35.53 5 ALA B CA 1
ATOM 1259 C C . ALA B 1 5 ? 66.375 63.406 19.953 1 35.53 5 ALA B C 1
ATOM 1261 O O . ALA B 1 5 ? 66.25 63.312 18.734 1 35.53 5 ALA B O 1
ATOM 1262 N N . PHE B 1 6 ? 66.938 62.219 20.469 1 34.72 6 PHE B N 1
ATOM 1263 C CA . PHE B 1 6 ? 66.625 60.875 20.031 1 34.72 6 PHE B CA 1
ATOM 1264 C C . PHE B 1 6 ? 65.125 60.594 20.156 1 34.72 6 PHE B C 1
ATOM 1266 O O . PHE B 1 6 ? 64.562 60.719 21.234 1 34.72 6 PHE B O 1
ATOM 1273 N N . LEU B 1 7 ? 64.312 60.938 19.094 1 33.59 7 LEU B N 1
ATOM 1274 C CA . LEU B 1 7 ? 62.906 60.625 18.875 1 33.59 7 LEU B CA 1
ATOM 1275 C C . LEU B 1 7 ? 62.625 59.156 19.125 1 33.59 7 LEU B C 1
ATOM 1277 O O . LEU B 1 7 ? 63.156 58.281 18.438 1 33.59 7 LEU B O 1
ATOM 1281 N N . VAL B 1 8 ? 62.438 58.719 20.406 1 38.81 8 VAL B N 1
ATOM 1282 C CA . VAL B 1 8 ? 62.031 57.406 20.844 1 38.81 8 VAL B CA 1
ATOM 1283 C C . VAL B 1 8 ? 60.656 57.062 20.25 1 38.81 8 VAL B C 1
ATOM 1285 O O . VAL B 1 8 ? 59.656 57.688 20.562 1 38.81 8 VAL B O 1
ATOM 1288 N N . VAL B 1 9 ? 60.562 56.781 18.891 1 39.56 9 VAL B N 1
ATOM 1289 C CA . VAL B 1 9 ? 59.375 56.281 18.266 1 39.56 9 VAL B CA 1
ATOM 1290 C C . VAL B 1 9 ? 58.875 55.031 19.016 1 39.56 9 VAL B C 1
ATOM 1292 O O . VAL B 1 9 ? 59.656 54.094 19.234 1 39.56 9 VAL B O 1
ATOM 1295 N N . PRO B 1 10 ? 57.75 55.188 19.844 1 37.94 10 PRO B N 1
ATOM 1296 C CA . PRO B 1 10 ? 57.219 54.094 20.672 1 37.94 10 PRO B CA 1
ATOM 1297 C C . PRO B 1 10 ? 56.906 52.844 19.875 1 37.94 10 PRO B C 1
ATOM 1299 O O . PRO B 1 10 ? 56.344 52.938 18.766 1 37.94 10 PRO B O 1
ATOM 1302 N N . ILE B 1 11 ? 57.594 51.719 20.062 1 41.59 11 ILE B N 1
ATOM 1303 C CA . ILE B 1 11 ? 57.594 50.344 19.594 1 41.59 11 ILE B CA 1
ATOM 1304 C C . ILE B 1 11 ? 56.188 49.75 19.719 1 41.59 11 ILE B C 1
ATOM 1306 O O . ILE B 1 11 ? 55.969 48.594 19.328 1 41.59 11 ILE B O 1
ATOM 1310 N N . ALA B 1 12 ? 55.188 50.469 20.281 1 39.81 12 ALA B N 1
ATOM 1311 C CA . ALA B 1 12 ? 53.906 49.812 20.578 1 39.81 12 ALA B CA 1
ATOM 1312 C C . ALA B 1 12 ? 53.094 49.562 19.312 1 39.81 12 ALA B C 1
ATOM 1314 O O . ALA B 1 12 ? 52.25 48.656 19.266 1 39.81 12 ALA B O 1
ATOM 1315 N N . ILE B 1 13 ? 53.25 50.344 18.203 1 42.62 13 ILE B N 1
ATOM 1316 C CA . ILE B 1 13 ? 52.344 50.219 17.094 1 42.62 13 ILE B CA 1
ATOM 1317 C C . ILE B 1 13 ? 52.688 49 16.266 1 42.62 13 ILE B C 1
ATOM 1319 O O . ILE B 1 13 ? 51.844 48.469 15.523 1 42.62 13 ILE B O 1
ATOM 1323 N N . LEU B 1 14 ? 53.906 48.438 16.328 1 39.94 14 LEU B N 1
ATOM 1324 C CA . LEU B 1 14 ? 54.281 47.406 15.367 1 39.94 14 LEU B CA 1
ATOM 1325 C C . LEU B 1 14 ? 53.594 46.094 15.703 1 39.94 14 LEU B C 1
ATOM 1327 O O . LEU B 1 14 ? 53.281 45.312 14.805 1 39.94 14 LEU B O 1
ATOM 1331 N N . THR B 1 15 ? 53.312 45.875 16.984 1 45.06 15 THR B N 1
ATOM 1332 C CA . THR B 1 15 ? 52.844 44.531 17.297 1 45.06 15 THR B CA 1
ATOM 1333 C C . THR B 1 15 ? 51.406 44.344 16.828 1 45.06 15 THR B C 1
ATOM 1335 O O . THR B 1 15 ? 51 43.219 16.594 1 45.06 15 THR B O 1
ATOM 1338 N N . LEU B 1 16 ? 50.656 45.406 16.688 1 44.34 16 LEU B N 1
ATOM 1339 C CA . LEU B 1 16 ? 49.25 45.188 16.375 1 44.34 16 LEU B CA 1
ATOM 1340 C C . LEU B 1 16 ? 49.062 44.75 14.93 1 44.34 16 LEU B C 1
ATOM 1342 O O . LEU B 1 16 ? 48.219 43.938 14.625 1 44.34 16 LEU B O 1
ATOM 1346 N N . VAL B 1 17 ? 49.906 45.25 13.945 1 45.91 17 VAL B N 1
ATOM 1347 C CA . VAL B 1 17 ? 49.688 44.938 12.539 1 45.91 17 VAL B CA 1
ATOM 1348 C C . VAL B 1 17 ? 50.094 43.5 12.258 1 45.91 17 VAL B C 1
ATOM 1350 O O . VAL B 1 17 ? 49.438 42.812 11.484 1 45.91 17 VAL B O 1
ATOM 1353 N N . ILE B 1 18 ? 51.25 43.031 12.828 1 47.25 18 ILE B N 1
ATOM 1354 C CA . ILE B 1 18 ? 51.719 41.688 12.453 1 47.25 18 ILE B CA 1
ATOM 1355 C C . ILE B 1 18 ? 50.781 40.625 13.055 1 47.25 18 ILE B C 1
ATOM 1357 O O . ILE B 1 18 ? 50.562 39.562 12.477 1 47.25 18 ILE B O 1
ATOM 1361 N N . GLY B 1 19 ? 50.25 40.938 14.273 1 47.22 19 GLY B N 1
ATOM 1362 C CA . GLY B 1 19 ? 49.375 39.938 14.852 1 47.22 19 GLY B CA 1
ATOM 1363 C C . GLY B 1 19 ? 48.062 39.781 14.109 1 47.22 19 GLY B C 1
ATOM 1364 O O . GLY B 1 19 ? 47.469 38.719 14.125 1 47.22 19 GLY B O 1
ATOM 1365 N N . PHE B 1 20 ? 47.562 40.844 13.484 1 51.94 20 PHE B N 1
ATOM 1366 C CA . PHE B 1 20 ? 46.281 40.781 12.758 1 51.94 20 PHE B CA 1
ATOM 1367 C C . PHE B 1 20 ? 46.438 39.938 11.492 1 51.94 20 PHE B C 1
ATOM 1369 O O . PHE B 1 20 ? 45.531 39.188 11.117 1 51.94 20 PHE B O 1
ATOM 1376 N N . ASP B 1 21 ? 47.656 39.906 10.766 1 53.09 21 ASP B N 1
ATOM 1377 C CA . ASP B 1 21 ? 47.812 39.156 9.531 1 53.09 21 ASP B CA 1
ATOM 1378 C C . ASP B 1 21 ? 47.906 37.656 9.812 1 53.09 21 ASP B C 1
ATOM 1380 O O . ASP B 1 21 ? 47.469 36.844 9.008 1 53.09 21 ASP B O 1
ATOM 1384 N N . LEU B 1 22 ? 48.688 37.25 10.852 1 56.62 22 LEU B N 1
ATOM 1385 C CA . LEU B 1 22 ? 48.844 35.812 11.117 1 56.62 22 LEU B CA 1
ATOM 1386 C C . LEU B 1 22 ? 47.562 35.281 11.766 1 56.62 22 LEU B C 1
ATOM 1388 O O . LEU B 1 22 ? 47.188 34.125 11.508 1 56.62 22 LEU B O 1
ATOM 1392 N N . TYR B 1 23 ? 46.938 36.125 12.617 1 56.5 23 TYR B N 1
ATOM 1393 C CA . TYR B 1 23 ? 45.781 35.562 13.297 1 56.5 23 TYR B CA 1
ATOM 1394 C C . TYR B 1 23 ? 44.531 35.656 12.414 1 56.5 23 TYR B C 1
ATOM 1396 O O . TYR B 1 23 ? 43.562 34.969 12.664 1 56.5 23 TYR B O 1
ATOM 1404 N N . MET B 1 24 ? 44.594 36.438 11.336 1 57.66 24 MET B N 1
ATOM 1405 C CA . MET B 1 24 ? 43.406 36.562 10.484 1 57.66 24 MET B CA 1
ATOM 1406 C C . MET B 1 24 ? 43.156 35.312 9.68 1 57.66 24 MET B C 1
ATOM 1408 O O . MET B 1 24 ? 42.031 34.812 9.57 1 57.66 24 MET B O 1
ATOM 1412 N N . PRO B 1 25 ? 44.344 34.75 9.078 1 63.62 25 PRO B N 1
ATOM 1413 C CA . PRO B 1 25 ? 44 33.5 8.375 1 63.62 25 PRO B CA 1
ATOM 1414 C C . PRO B 1 25 ? 43.531 32.406 9.32 1 63.62 25 PRO B C 1
ATOM 1416 O O . PRO B 1 25 ? 42.656 31.609 8.953 1 63.62 25 PRO B O 1
ATOM 1419 N N . VAL B 1 26 ? 44.094 32.406 10.539 1 62.12 26 VAL B N 1
ATOM 1420 C CA . VAL B 1 26 ? 43.656 31.391 11.484 1 62.12 26 VAL B CA 1
ATOM 1421 C C . VAL B 1 26 ? 42.25 31.703 11.961 1 62.12 26 VAL B C 1
ATOM 1423 O O . VAL B 1 26 ? 41.406 30.812 12.055 1 62.12 26 VAL B O 1
ATOM 1426 N N . LEU B 1 27 ? 41.969 33 12.203 1 63.94 27 LEU B N 1
ATOM 1427 C CA . LEU B 1 27 ? 40.625 33.375 12.609 1 63.94 27 LEU B CA 1
ATOM 1428 C C . LEU B 1 27 ? 39.625 33.156 11.469 1 63.94 27 LEU B C 1
ATOM 1430 O O . LEU B 1 27 ? 38.531 32.656 11.688 1 63.94 27 LEU B O 1
ATOM 1434 N N . LEU B 1 28 ? 40.062 33.5 10.25 1 61.75 28 LEU B N 1
ATOM 1435 C CA . LEU B 1 28 ? 39.188 33.25 9.094 1 61.75 28 LEU B CA 1
ATOM 1436 C C . LEU B 1 28 ? 39.031 31.766 8.836 1 61.75 28 LEU B C 1
ATOM 1438 O O . LEU B 1 28 ? 37.938 31.312 8.461 1 61.75 28 LEU B O 1
ATOM 1442 N N . THR B 1 29 ? 40.156 30.969 9.055 1 61.81 29 THR B N 1
ATOM 1443 C CA . THR B 1 29 ? 40.031 29.531 8.938 1 61.81 29 THR B CA 1
ATOM 1444 C C . THR B 1 29 ? 39.125 28.969 10.039 1 61.81 29 THR B C 1
ATOM 1446 O O . THR B 1 29 ? 38.312 28.094 9.789 1 61.81 29 THR B O 1
ATOM 1449 N N . LEU B 1 30 ? 39.219 29.547 11.227 1 60.28 30 LEU B N 1
ATOM 1450 C CA . LEU B 1 30 ? 38.375 29.125 12.32 1 60.28 30 LEU B CA 1
ATOM 1451 C C . LEU B 1 30 ? 36.938 29.594 12.102 1 60.28 30 LEU B C 1
ATOM 1453 O O . LEU B 1 30 ? 35.969 28.844 12.359 1 60.28 30 LEU B O 1
ATOM 1457 N N . LEU B 1 31 ? 36.75 30.781 11.562 1 59.09 31 LEU B N 1
ATOM 1458 C CA . LEU B 1 31 ? 35.406 31.266 11.242 1 59.09 31 LEU B CA 1
ATOM 1459 C C . LEU B 1 31 ? 34.844 30.516 10.039 1 59.09 31 LEU B C 1
ATOM 1461 O O . LEU B 1 31 ? 33.656 30.188 10.023 1 59.09 31 LEU B O 1
ATOM 1465 N N . ARG B 1 32 ? 35.688 30.219 9.039 1 56.28 32 ARG B N 1
ATOM 1466 C CA . ARG B 1 32 ? 35.219 29.391 7.926 1 56.28 32 ARG B CA 1
ATOM 1467 C C . ARG B 1 32 ? 34.844 27.984 8.406 1 56.28 32 ARG B C 1
ATOM 1469 O O . ARG B 1 32 ? 33.844 27.422 7.949 1 56.28 32 ARG B O 1
ATOM 1476 N N . ARG B 1 33 ? 35.719 27.438 9.289 1 52.47 33 ARG B N 1
ATOM 1477 C CA . ARG B 1 33 ? 35.375 26.141 9.867 1 52.47 33 ARG B CA 1
ATOM 1478 C C . ARG B 1 33 ? 34.125 26.25 10.734 1 52.47 33 ARG B C 1
ATOM 1480 O O . ARG B 1 33 ? 33.281 25.344 10.742 1 52.47 33 ARG B O 1
ATOM 1487 N N . ALA B 1 34 ? 33.969 27.297 11.438 1 50.81 34 ALA B N 1
ATOM 1488 C CA . ALA B 1 34 ? 32.781 27.516 12.219 1 50.81 34 ALA B CA 1
ATOM 1489 C C . ALA B 1 34 ? 31.578 27.812 11.312 1 50.81 34 ALA B C 1
ATOM 1491 O O . ALA B 1 34 ? 30.453 27.359 11.578 1 50.81 34 ALA B O 1
ATOM 1492 N N . ALA B 1 35 ? 31.766 28.625 10.266 1 48.75 35 ALA B N 1
ATOM 1493 C CA . ALA B 1 35 ? 30.672 28.875 9.32 1 48.75 35 ALA B CA 1
ATOM 1494 C C . ALA B 1 35 ? 30.328 27.594 8.539 1 48.75 35 ALA B C 1
ATOM 1496 O O . ALA B 1 35 ? 29.156 27.344 8.25 1 48.75 35 ALA B O 1
ATOM 1497 N N . THR B 1 36 ? 31.359 26.875 8.141 1 46.69 36 THR B N 1
ATOM 1498 C CA . THR B 1 36 ? 31.047 25.625 7.457 1 46.69 36 THR B CA 1
ATOM 1499 C C . THR B 1 36 ? 30.375 24.641 8.414 1 46.69 36 THR B C 1
ATOM 1501 O O . THR B 1 36 ? 29.578 23.797 7.984 1 46.69 36 THR B O 1
ATOM 1504 N N . MET B 1 37 ? 30.906 24.719 9.656 1 38.72 37 MET B N 1
ATOM 1505 C CA . MET B 1 37 ? 30.25 23.766 10.539 1 38.72 37 MET B CA 1
ATOM 1506 C C . MET B 1 37 ? 28.875 24.281 10.969 1 38.72 37 MET B C 1
ATOM 1508 O O . MET B 1 37 ? 28.312 23.812 11.969 1 38.72 37 MET B O 1
ATOM 1512 N N . ALA B 1 38 ? 28.453 25.531 10.75 1 41.06 38 ALA B N 1
ATOM 1513 C CA . ALA B 1 38 ? 27 25.625 10.828 1 41.06 38 ALA B CA 1
ATOM 1514 C C . ALA B 1 38 ? 26.328 24.422 10.164 1 41.06 38 ALA B C 1
ATOM 1516 O O . ALA B 1 38 ? 26.125 24.422 8.945 1 41.06 38 ALA B O 1
ATOM 1517 N N . GLU B 1 39 ? 26.859 23.25 10.297 1 41.59 39 GLU B N 1
ATOM 1518 C CA . GLU B 1 39 ? 26.141 22 10.07 1 41.59 39 GLU B CA 1
ATOM 1519 C C . GLU B 1 39 ? 24.672 22.125 10.469 1 41.59 39 GLU B C 1
ATOM 1521 O O . GLU B 1 39 ? 24.359 22.359 11.633 1 41.59 39 GLU B O 1
ATOM 1526 N N . VAL B 1 40 ? 23.781 22.734 9.727 1 43.75 40 VAL B N 1
ATOM 1527 C CA . VAL B 1 40 ? 22.359 22.5 9.953 1 43.75 40 VAL B CA 1
ATOM 1528 C C . VAL B 1 40 ? 22.172 21.172 10.688 1 43.75 40 VAL B C 1
ATOM 1530 O O . VAL B 1 40 ? 22.5 20.109 10.156 1 43.75 40 VAL B O 1
ATOM 1533 N N . GLN B 1 41 ? 22.547 21.062 11.93 1 47.47 41 GLN B N 1
ATOM 1534 C CA . GLN B 1 41 ? 22.219 19.891 12.734 1 47.47 41 GLN B CA 1
ATOM 1535 C C . GLN B 1 41 ? 20.938 19.234 12.234 1 47.47 41 GLN B C 1
ATOM 1537 O O . GLN B 1 41 ? 19.828 19.75 12.469 1 47.47 41 GLN B O 1
ATOM 1542 N N . VAL B 1 42 ? 20.938 18.797 10.992 1 57.28 42 VAL B N 1
ATOM 1543 C CA . VAL B 1 42 ? 19.844 17.922 10.594 1 57.28 42 VAL B CA 1
ATOM 1544 C C . VAL B 1 42 ? 19.422 17.062 11.773 1 57.28 42 VAL B C 1
ATOM 1546 O O . VAL B 1 42 ? 20.219 16.297 12.32 1 57.28 42 VAL B O 1
ATOM 1549 N N . ARG B 1 43 ? 18.594 17.656 12.648 1 64.62 43 ARG B N 1
ATOM 1550 C CA . ARG B 1 43 ? 18.016 16.891 13.75 1 64.62 43 ARG B CA 1
ATOM 1551 C C . ARG B 1 43 ? 17.812 15.43 13.352 1 64.62 43 ARG B C 1
ATOM 1553 O O . ARG B 1 43 ? 17.562 15.125 12.188 1 64.62 43 ARG B O 1
ATOM 1560 N N . ALA B 1 44 ? 18.281 14.602 14.141 1 86.5 44 ALA B N 1
ATOM 1561 C CA . ALA B 1 44 ? 18.203 13.156 13.961 1 86.5 44 ALA B CA 1
ATOM 1562 C C . ALA B 1 44 ? 16.75 12.703 13.773 1 86.5 44 ALA B C 1
ATOM 1564 O O . ALA B 1 44 ? 15.867 13.133 14.508 1 86.5 44 ALA B O 1
ATOM 1565 N N . TYR B 1 45 ? 16.469 12.141 12.727 1 92.62 45 TYR B N 1
ATOM 1566 C CA . TYR B 1 45 ? 15.156 11.57 12.43 1 92.62 45 TYR B CA 1
ATOM 1567 C C . TYR B 1 45 ? 14.789 10.484 13.43 1 92.62 45 TYR B C 1
ATOM 1569 O O . TYR B 1 45 ? 15.594 9.586 13.703 1 92.62 45 TYR B O 1
ATOM 1577 N N . THR B 1 46 ? 13.609 10.625 14.133 1 95.44 46 THR B N 1
ATOM 1578 C CA . THR B 1 46 ? 13.062 9.562 14.969 1 95.44 46 THR B CA 1
ATOM 1579 C C . THR B 1 46 ? 12.281 8.555 14.125 1 95.44 46 THR B C 1
ATOM 1581 O O . THR B 1 46 ? 11.305 8.914 13.469 1 95.44 46 THR B O 1
ATOM 1584 N N . PRO B 1 47 ? 12.617 7.289 14.18 1 96.69 47 PRO B N 1
ATOM 1585 C CA . PRO B 1 47 ? 11.922 6.277 13.375 1 96.69 47 PRO B CA 1
ATOM 1586 C C . PRO B 1 47 ? 10.414 6.277 13.594 1 96.69 47 PRO B C 1
ATOM 1588 O O . PRO B 1 47 ? 9.953 6.312 14.742 1 96.69 47 PRO B O 1
ATOM 1591 N N . GLY B 1 48 ? 9.641 6.328 12.438 1 97.38 48 GLY B N 1
ATOM 1592 C CA . GLY B 1 48 ? 8.195 6.219 12.531 1 97.38 48 GLY B CA 1
ATOM 1593 C C . GLY B 1 48 ? 7.496 7.559 12.656 1 97.38 48 GLY B C 1
ATOM 1594 O O . GLY B 1 48 ? 6.266 7.625 12.695 1 97.38 48 GLY B O 1
ATOM 1595 N N . THR B 1 49 ? 8.273 8.633 12.625 1 97.44 49 THR B N 1
ATOM 1596 C CA . THR B 1 49 ? 7.668 9.961 12.688 1 97.44 49 THR B CA 1
ATOM 1597 C C . THR B 1 49 ? 6.883 10.258 11.414 1 97.44 49 THR B C 1
ATOM 1599 O O . THR B 1 49 ? 5.824 10.891 11.469 1 97.44 49 THR B O 1
ATOM 1602 N N . ALA B 1 50 ? 7.414 9.82 10.328 1 98.25 50 ALA B N 1
ATOM 1603 C CA . ALA B 1 50 ? 6.715 9.914 9.055 1 98.25 50 ALA B CA 1
ATOM 1604 C C . ALA B 1 50 ? 6.16 8.562 8.617 1 98.25 50 ALA B C 1
ATOM 1606 O O . ALA B 1 50 ? 6.52 7.527 9.195 1 98.25 50 ALA B O 1
ATOM 1607 N N . SER B 1 51 ? 5.258 8.609 7.715 1 98.69 51 SER B N 1
ATOM 1608 C CA . SER B 1 51 ? 4.645 7.398 7.176 1 98.69 51 SER B CA 1
ATOM 1609 C C . SER B 1 51 ? 4.426 7.516 5.668 1 98.69 51 SER B C 1
ATOM 1611 O O . SER B 1 51 ? 4.402 8.617 5.125 1 98.69 51 SER B O 1
ATOM 1613 N N . MET B 1 52 ? 4.332 6.352 5.051 1 98.81 52 MET B N 1
ATOM 1614 C CA . MET B 1 52 ? 3.822 6.246 3.688 1 98.81 52 MET B CA 1
ATOM 1615 C C . MET B 1 52 ? 2.445 5.59 3.67 1 98.81 52 MET B C 1
ATOM 1617 O O . MET B 1 52 ? 2.225 4.582 4.34 1 98.81 52 MET B O 1
ATOM 1621 N N . ALA B 1 53 ? 1.557 6.266 2.98 1 98.81 53 ALA B N 1
ATOM 1622 C CA . ALA B 1 53 ? 0.208 5.73 2.809 1 98.81 53 ALA B CA 1
ATOM 1623 C C . ALA B 1 53 ? -0.057 5.367 1.352 1 98.81 53 ALA B C 1
ATOM 1625 O O . ALA B 1 53 ? 0.538 5.949 0.442 1 98.81 53 ALA B O 1
ATOM 1626 N N . PHE B 1 54 ? -0.908 4.344 1.17 1 98.81 54 PHE B N 1
ATOM 1627 C CA . PHE B 1 54 ? -1.311 3.877 -0.152 1 98.81 54 PHE B CA 1
ATOM 1628 C C . PHE B 1 54 ? -2.822 3.973 -0.323 1 98.81 54 PHE B C 1
ATOM 1630 O O . PHE B 1 54 ? -3.58 3.537 0.547 1 98.81 54 PHE B O 1
ATOM 1637 N N . VAL B 1 55 ? -3.207 4.594 -1.432 1 98.69 55 VAL B N 1
ATOM 1638 C CA . VAL B 1 55 ? -4.613 4.785 -1.763 1 98.69 55 VAL B CA 1
ATOM 1639 C C . VAL B 1 55 ? -4.871 4.355 -3.205 1 98.69 55 VAL B C 1
ATOM 1641 O O . VAL B 1 55 ? -4.195 4.824 -4.125 1 98.69 55 VAL B O 1
ATOM 1644 N N . ALA B 1 56 ? -5.863 3.484 -3.365 1 98.25 56 ALA B N 1
ATOM 1645 C CA . ALA B 1 56 ? -6.27 3.109 -4.719 1 98.25 56 ALA B CA 1
ATOM 1646 C C . ALA B 1 56 ? -7.371 4.027 -5.234 1 98.25 56 ALA B C 1
ATOM 1648 O O . ALA B 1 56 ? -8.289 4.383 -4.496 1 98.25 56 ALA B O 1
ATOM 1649 N N . VAL B 1 57 ? -7.219 4.426 -6.535 1 98.44 57 VAL B N 1
ATOM 1650 C CA . VAL B 1 57 ? -8.211 5.312 -7.141 1 98.44 57 VAL B CA 1
ATOM 1651 C C . VAL B 1 57 ? -8.617 4.77 -8.508 1 98.44 57 VAL B C 1
ATOM 1653 O O . VAL B 1 57 ? -7.848 4.062 -9.164 1 98.44 57 VAL B O 1
ATOM 1656 N N . PRO B 1 58 ? -9.789 5.207 -8.992 1 97.69 58 PRO B N 1
ATOM 1657 C CA . PRO B 1 58 ? -10.344 4.555 -10.18 1 97.69 58 PRO B CA 1
ATOM 1658 C C . PRO B 1 58 ? -9.742 5.078 -11.477 1 97.69 58 PRO B C 1
ATOM 1660 O O . PRO B 1 58 ? -9.758 4.383 -12.5 1 97.69 58 PRO B O 1
ATOM 1663 N N . ASN B 1 59 ? -9.344 6.398 -11.523 1 97.75 59 ASN B N 1
ATOM 1664 C CA . ASN B 1 59 ? -8.82 6.961 -12.766 1 97.75 59 ASN B CA 1
ATOM 1665 C C . ASN B 1 59 ? -7.914 8.156 -12.5 1 97.75 59 ASN B C 1
ATOM 1667 O O . ASN B 1 59 ? -7.801 8.617 -11.359 1 97.75 59 ASN B O 1
ATOM 1671 N N . ILE B 1 60 ? -7.344 8.609 -13.617 1 98.5 60 ILE B N 1
ATOM 1672 C CA . ILE B 1 60 ? -6.281 9.602 -13.508 1 98.5 60 ILE B CA 1
ATOM 1673 C C . ILE B 1 60 ? -6.867 10.938 -13.055 1 98.5 60 ILE B C 1
ATOM 1675 O O . ILE B 1 60 ? -6.223 11.68 -12.312 1 98.5 60 ILE B O 1
ATOM 1679 N N . ASP B 1 61 ? -8.055 11.258 -13.461 1 98.5 61 ASP B N 1
ATOM 1680 C CA . ASP B 1 61 ? -8.672 12.523 -13.062 1 98.5 61 ASP B CA 1
ATOM 1681 C C . ASP B 1 61 ? -8.891 12.57 -11.547 1 98.5 61 ASP B C 1
ATOM 1683 O O . ASP B 1 61 ? -8.555 13.562 -10.898 1 98.5 61 ASP B O 1
ATOM 1687 N N . VAL B 1 62 ? -9.422 11.539 -11.031 1 98.25 62 VAL B N 1
ATOM 1688 C CA . VAL B 1 62 ? -9.633 11.445 -9.594 1 98.25 62 VAL B CA 1
ATOM 1689 C C . VAL B 1 62 ? -8.289 11.484 -8.867 1 98.25 62 VAL B C 1
ATOM 1691 O O . VAL B 1 62 ? -8.148 12.148 -7.836 1 98.25 62 VAL B O 1
ATOM 1694 N N . ALA B 1 63 ? -7.297 10.805 -9.398 1 98.69 63 ALA B N 1
ATOM 1695 C CA . ALA B 1 63 ? -5.961 10.758 -8.805 1 98.69 63 ALA B CA 1
ATOM 1696 C C . ALA B 1 63 ? -5.371 12.156 -8.664 1 98.69 63 ALA B C 1
ATOM 1698 O O . ALA B 1 63 ? -4.926 12.547 -7.582 1 98.69 63 ALA B O 1
ATOM 1699 N N . LYS B 1 64 ? -5.395 12.867 -9.703 1 98.69 64 LYS B N 1
ATOM 1700 C CA . LYS B 1 64 ? -4.793 14.195 -9.719 1 98.69 64 LYS B CA 1
ATOM 1701 C C . LYS B 1 64 ? -5.543 15.156 -8.805 1 98.69 64 LYS B C 1
ATOM 1703 O O . LYS B 1 64 ? -4.93 15.938 -8.07 1 98.69 64 LYS B O 1
ATOM 1708 N N . LYS B 1 65 ? -6.77 15.07 -8.883 1 98.56 65 LYS B N 1
ATOM 1709 C CA . LYS B 1 65 ? -7.578 15.938 -8.023 1 98.56 65 LYS B CA 1
ATOM 1710 C C . LYS B 1 65 ? -7.309 15.656 -6.551 1 98.56 65 LYS B C 1
ATOM 1712 O O . LYS B 1 65 ? -7.027 16.578 -5.781 1 98.56 65 LYS B O 1
ATOM 1717 N N . LEU B 1 66 ? -7.422 14.445 -6.184 1 98.5 66 LEU B N 1
ATOM 1718 C CA . LEU B 1 66 ? -7.23 14.047 -4.793 1 98.5 66 LEU B CA 1
ATOM 1719 C C . LEU B 1 66 ? -5.816 14.383 -4.324 1 98.5 66 LEU B C 1
ATOM 1721 O O . LEU B 1 66 ? -5.633 14.945 -3.242 1 98.5 66 LEU B O 1
ATOM 1725 N N . ALA B 1 67 ? -4.844 14.047 -5.16 1 98.69 67 ALA B N 1
ATOM 1726 C CA . ALA B 1 67 ? -3.453 14.32 -4.816 1 98.69 67 ALA B CA 1
ATOM 1727 C C . ALA B 1 67 ? -3.229 15.82 -4.609 1 98.69 67 ALA B C 1
ATOM 1729 O O . ALA B 1 67 ? -2.604 16.234 -3.627 1 98.69 67 ALA B O 1
ATOM 1730 N N . GLY B 1 68 ? -3.736 16.578 -5.492 1 98.62 68 GLY B N 1
ATOM 1731 C CA . GLY B 1 68 ? -3.604 18.016 -5.383 1 98.62 68 GLY B CA 1
ATOM 1732 C C . GLY B 1 68 ? -4.207 18.578 -4.105 1 98.62 68 GLY B C 1
ATOM 1733 O O . GLY B 1 68 ? -3.59 19.406 -3.43 1 98.62 68 GLY B O 1
ATOM 1734 N N . GLU B 1 69 ? -5.363 18.141 -3.797 1 98.5 69 GLU B N 1
ATOM 1735 C CA . GLU B 1 69 ? -6.059 18.625 -2.605 1 98.5 69 GLU B CA 1
ATOM 1736 C C . GLU B 1 69 ? -5.348 18.172 -1.333 1 98.5 69 GLU B C 1
ATOM 1738 O O . GLU B 1 69 ? -5.281 18.922 -0.354 1 98.5 69 GLU B O 1
ATOM 1743 N N . ILE B 1 70 ? -4.824 17.016 -1.329 1 98.62 70 ILE B N 1
ATOM 1744 C CA . ILE B 1 70 ? -4.109 16.469 -0.185 1 98.62 70 ILE B CA 1
ATOM 1745 C C . ILE B 1 70 ? -2.889 17.328 0.125 1 98.62 70 ILE B C 1
ATOM 1747 O O . ILE B 1 70 ? -2.652 17.688 1.28 1 98.62 70 ILE B O 1
ATOM 1751 N N . VAL B 1 71 ? -2.182 17.672 -0.875 1 98.38 71 VAL B N 1
ATOM 1752 C CA . VAL B 1 71 ? -0.979 18.484 -0.686 1 98.38 71 VAL B CA 1
ATOM 1753 C C . VAL B 1 71 ? -1.364 19.922 -0.339 1 98.38 71 VAL B C 1
ATOM 1755 O O . VAL B 1 71 ? -0.788 20.516 0.57 1 98.38 71 VAL B O 1
ATOM 1758 N N . LYS B 1 72 ? -2.312 20.422 -0.987 1 97.75 72 LYS B N 1
ATOM 1759 C CA . LYS B 1 72 ? -2.766 21.797 -0.76 1 97.75 72 LYS B CA 1
ATOM 1760 C C . LYS B 1 72 ? -3.213 22 0.686 1 97.75 72 LYS B C 1
ATOM 1762 O O . LYS B 1 72 ? -2.959 23.047 1.28 1 97.75 72 LYS B O 1
ATOM 1767 N N . ASN B 1 73 ? -3.875 20.984 1.218 1 97.38 73 ASN B N 1
ATOM 1768 C CA . ASN B 1 73 ? -4.406 21.062 2.574 1 97.38 73 ASN B CA 1
ATOM 1769 C C . ASN B 1 73 ? -3.375 20.625 3.609 1 97.38 73 ASN B C 1
ATOM 1771 O O . ASN B 1 73 ? -3.715 20.391 4.77 1 97.38 73 ASN B O 1
ATOM 1775 N N . LYS B 1 74 ? -2.115 20.359 3.221 1 97.5 74 LYS B N 1
ATOM 1776 C CA . LYS B 1 74 ? -0.984 20.016 4.078 1 97.5 74 LYS B CA 1
ATOM 1777 C C . LYS B 1 74 ? -1.217 18.688 4.793 1 97.5 74 LYS B C 1
ATOM 1779 O O . LYS B 1 74 ? -0.828 18.516 5.953 1 97.5 74 LYS B O 1
ATOM 1784 N N . LEU B 1 75 ? -1.943 17.844 4.137 1 98.44 75 LEU B N 1
ATOM 1785 C CA . LEU B 1 75 ? -2.15 16.516 4.676 1 98.44 75 LEU B CA 1
ATOM 1786 C C . LEU B 1 75 ? -0.993 15.586 4.301 1 98.44 75 LEU B C 1
ATOM 1788 O O . LEU B 1 75 ? -0.818 14.531 4.906 1 98.44 75 LEU B O 1
ATOM 1792 N N . ALA B 1 76 ? -0.261 15.992 3.346 1 98.69 76 ALA B N 1
ATOM 1793 C CA . ALA B 1 76 ? 0.941 15.297 2.896 1 98.69 76 ALA B CA 1
ATOM 1794 C C . ALA B 1 76 ? 1.915 16.25 2.223 1 98.69 76 ALA B C 1
ATOM 1796 O O . ALA B 1 76 ? 1.527 17.344 1.806 1 98.69 76 ALA B O 1
ATOM 1797 N N . ALA B 1 77 ? 3.18 15.812 2.139 1 98.38 77 ALA B N 1
ATOM 1798 C CA . ALA B 1 77 ? 4.203 16.625 1.487 1 98.38 77 ALA B CA 1
ATOM 1799 C C . ALA B 1 77 ? 4.316 16.281 0.005 1 98.38 77 ALA B C 1
ATOM 1801 O O . ALA B 1 77 ? 4.656 17.141 -0.814 1 98.38 77 ALA B O 1
ATOM 1802 N N . CYS B 1 78 ? 4.066 15.055 -0.325 1 98 78 CYS B N 1
ATOM 1803 C CA . CYS B 1 78 ? 4.309 14.539 -1.667 1 98 78 CYS B CA 1
ATOM 1804 C C . CYS B 1 78 ? 3.426 13.328 -1.953 1 98 78 CYS B C 1
ATOM 1806 O O . CYS B 1 78 ? 3.232 12.477 -1.085 1 98 78 CYS B O 1
ATOM 1808 N N . VAL B 1 79 ? 2.908 13.281 -3.211 1 98.81 79 VAL B N 1
ATOM 1809 C CA . VAL B 1 79 ? 2.133 12.133 -3.67 1 98.81 79 VAL B CA 1
ATOM 1810 C C . VAL B 1 79 ? 2.689 11.633 -5 1 98.81 79 VAL B C 1
ATOM 1812 O O . VAL B 1 79 ? 2.791 12.391 -5.965 1 98.81 79 VAL B O 1
ATOM 1815 N N . ASN B 1 80 ? 3.098 10.336 -5.07 1 98.44 80 ASN B N 1
ATOM 1816 C CA . ASN B 1 80 ? 3.4 9.641 -6.316 1 98.44 80 ASN B CA 1
ATOM 1817 C C . ASN B 1 80 ? 2.178 8.906 -6.859 1 98.44 80 ASN B C 1
ATOM 1819 O O . ASN B 1 80 ? 1.495 8.195 -6.121 1 98.44 80 ASN B O 1
ATOM 1823 N N . ILE B 1 81 ? 1.909 9.117 -8.156 1 98.62 81 ILE B N 1
ATOM 1824 C CA . ILE B 1 81 ? 0.812 8.406 -8.797 1 98.62 81 ILE B CA 1
ATOM 1825 C C . ILE B 1 81 ? 1.366 7.266 -9.656 1 98.62 81 ILE B C 1
ATOM 1827 O O . ILE B 1 81 ? 2.09 7.504 -10.625 1 98.62 81 ILE B O 1
ATOM 1831 N N . VAL B 1 82 ? 1.074 6.008 -9.258 1 98.12 82 VAL B N 1
ATOM 1832 C CA . VAL B 1 82 ? 1.467 4.816 -10.008 1 98.12 82 VAL B CA 1
ATOM 1833 C C . VAL B 1 82 ? 0.317 4.371 -10.906 1 98.12 82 VAL B C 1
ATOM 1835 O O . VAL B 1 82 ? -0.711 3.895 -10.422 1 98.12 82 VAL B O 1
ATOM 1838 N N . PRO B 1 83 ? 0.466 4.445 -12.227 1 97.88 83 PRO B N 1
ATOM 1839 C CA . PRO B 1 83 ? -0.644 4.129 -13.133 1 97.88 83 PRO B CA 1
ATOM 1840 C C . PRO B 1 83 ? -0.712 2.643 -13.484 1 97.88 83 PRO B C 1
ATOM 1842 O O . PRO B 1 83 ? 0.165 1.87 -13.086 1 97.88 83 PRO B O 1
ATOM 1845 N N . GLN B 1 84 ? -1.771 2.234 -14.117 1 97.62 84 GLN B N 1
ATOM 1846 C CA . GLN B 1 84 ? -1.956 0.938 -14.758 1 97.62 84 GLN B CA 1
ATOM 1847 C C . GLN B 1 84 ? -1.938 -0.192 -13.734 1 97.62 84 GLN B C 1
ATOM 1849 O O . GLN B 1 84 ? -1.401 -1.27 -14 1 97.62 84 GLN B O 1
ATOM 1854 N N . VAL B 1 85 ? -2.406 0.119 -12.602 1 98.25 85 VAL B N 1
ATOM 1855 C CA . VAL B 1 85 ? -2.527 -0.905 -11.57 1 98.25 85 VAL B CA 1
ATOM 1856 C C . VAL B 1 85 ? -3.799 -1.72 -11.797 1 98.25 85 VAL B C 1
ATOM 1858 O O . VAL B 1 85 ? -4.852 -1.163 -12.109 1 98.25 85 VAL B O 1
ATOM 1861 N N . THR B 1 86 ? -3.648 -3.021 -11.641 1 98.5 86 THR B N 1
ATOM 1862 C CA . THR B 1 86 ? -4.809 -3.906 -11.633 1 98.5 86 THR B CA 1
ATOM 1863 C C . THR B 1 86 ? -5.086 -4.418 -10.219 1 98.5 86 THR B C 1
ATOM 1865 O O . THR B 1 86 ? -4.184 -4.926 -9.547 1 98.5 86 THR B O 1
ATOM 1868 N N . SER B 1 87 ? -6.312 -4.277 -9.781 1 97.69 87 SER B N 1
ATOM 1869 C CA . SER B 1 87 ? -6.695 -4.758 -8.461 1 97.69 87 SER B CA 1
ATOM 1870 C C . SER B 1 87 ? -7.582 -5.992 -8.555 1 97.69 87 SER B C 1
ATOM 1872 O O . SER B 1 87 ? -8.562 -6.004 -9.305 1 97.69 87 SER B O 1
ATOM 1874 N N . ILE B 1 88 ? -7.195 -7.012 -7.797 1 98.06 88 ILE B N 1
ATOM 1875 C CA . ILE B 1 88 ? -7.949 -8.258 -7.715 1 98.06 88 ILE B CA 1
ATOM 1876 C C . ILE B 1 88 ? -8.438 -8.469 -6.281 1 98.06 88 ILE B C 1
ATOM 1878 O O . ILE B 1 88 ? -7.645 -8.43 -5.34 1 98.06 88 ILE B O 1
ATOM 1882 N N . TYR B 1 89 ? -9.711 -8.711 -6.109 1 95.62 89 TYR B N 1
ATOM 1883 C CA . TYR B 1 89 ? -10.32 -8.922 -4.801 1 95.62 89 TYR B CA 1
ATOM 1884 C C . TYR B 1 89 ? -11.648 -9.656 -4.93 1 95.62 89 TYR B C 1
ATOM 1886 O O . TYR B 1 89 ? -12.133 -9.891 -6.043 1 95.62 89 TYR B O 1
ATOM 1894 N N . GLU B 1 90 ? -12.18 -10.055 -3.791 1 91.56 90 GLU B N 1
ATOM 1895 C CA . GLU B 1 90 ? -13.492 -10.688 -3.781 1 91.56 90 GLU B CA 1
ATOM 1896 C C . GLU B 1 90 ? -14.57 -9.727 -3.295 1 91.56 90 GLU B C 1
ATOM 1898 O O . GLU B 1 90 ? -14.383 -9.031 -2.297 1 91.56 90 GLU B O 1
ATOM 1903 N N . TRP B 1 91 ? -15.586 -9.664 -4.09 1 85.75 91 TRP B N 1
ATOM 1904 C CA . TRP B 1 91 ? -16.734 -8.844 -3.748 1 85.75 91 TRP B CA 1
ATOM 1905 C C . TRP B 1 91 ? -18.047 -9.586 -4.043 1 85.75 91 TRP B C 1
ATOM 1907 O O . TRP B 1 91 ? -18.297 -9.961 -5.188 1 85.75 91 TRP B O 1
ATOM 1917 N N . LYS B 1 92 ? -18.875 -9.828 -2.914 1 84.62 92 LYS B N 1
ATOM 1918 C CA . LYS B 1 92 ? -20.141 -10.555 -3.01 1 84.62 92 LYS B CA 1
ATOM 1919 C C . LYS B 1 92 ? -19.938 -11.93 -3.631 1 84.62 92 LYS B C 1
ATOM 1921 O O . LYS B 1 92 ? -20.672 -12.328 -4.539 1 84.62 92 LYS B O 1
ATOM 1926 N N . GLY B 1 93 ? -18.938 -12.539 -3.363 1 86.69 93 GLY B N 1
ATOM 1927 C CA . GLY B 1 93 ? -18.672 -13.922 -3.719 1 86.69 93 GLY B CA 1
ATOM 1928 C C . GLY B 1 93 ? -18 -14.078 -5.07 1 86.69 93 GLY B C 1
ATOM 1929 O O . GLY B 1 93 ? -17.719 -15.195 -5.508 1 86.69 93 GLY B O 1
ATOM 1930 N N . LYS B 1 94 ? -17.688 -13.008 -5.684 1 92.75 94 LYS B N 1
ATOM 1931 C CA . LYS B 1 94 ? -17.062 -13.07 -6.992 1 92.75 94 LYS B CA 1
ATOM 1932 C C . LYS B 1 94 ? -15.711 -12.359 -6.984 1 92.75 94 LYS B C 1
ATOM 1934 O O . LYS B 1 94 ? -15.562 -11.305 -6.355 1 92.75 94 LYS B O 1
ATOM 1939 N N . ILE B 1 95 ? -14.797 -13 -7.816 1 94.56 95 ILE B N 1
ATOM 1940 C CA . ILE B 1 95 ? -13.492 -12.359 -7.969 1 94.56 95 ILE B CA 1
ATOM 1941 C C . ILE B 1 95 ? -13.609 -11.188 -8.938 1 94.56 95 ILE B C 1
ATOM 1943 O O . ILE B 1 95 ? -14.102 -11.344 -10.055 1 94.56 95 ILE B O 1
ATOM 1947 N N . GLN B 1 96 ? -13.195 -10.008 -8.445 1 94.62 96 GLN B N 1
ATOM 1948 C CA . GLN B 1 96 ? -13.227 -8.789 -9.242 1 94.62 96 GLN B CA 1
ATOM 1949 C C . GLN B 1 96 ? -11.836 -8.414 -9.742 1 94.62 96 GLN B C 1
ATOM 1951 O O . GLN B 1 96 ? -10.844 -8.672 -9.055 1 94.62 96 GLN B O 1
ATOM 1956 N N . GLU B 1 97 ? -11.852 -7.895 -10.992 1 96.69 97 GLU B N 1
ATOM 1957 C CA . GLU B 1 97 ? -10.656 -7.297 -11.578 1 96.69 97 GLU B CA 1
ATOM 1958 C C . GLU B 1 97 ? -10.93 -5.871 -12.047 1 96.69 97 GLU B C 1
ATOM 1960 O O . GLU B 1 97 ? -11.688 -5.66 -13 1 96.69 97 GLU B O 1
ATOM 1965 N N . ASP B 1 98 ? -10.234 -4.902 -11.398 1 96.5 98 ASP B N 1
ATOM 1966 C CA . ASP B 1 98 ? -10.469 -3.504 -11.742 1 96.5 98 ASP B CA 1
ATOM 1967 C C . ASP B 1 98 ? -9.164 -2.816 -12.148 1 96.5 98 ASP B C 1
ATOM 1969 O O . ASP B 1 98 ? -8.109 -3.062 -11.562 1 96.5 98 ASP B O 1
ATOM 1973 N N . SER B 1 99 ? -9.273 -1.983 -13.227 1 97.94 99 SER B N 1
ATOM 1974 C CA . SER B 1 99 ? -8.18 -1.08 -13.555 1 97.94 99 SER B CA 1
ATOM 1975 C C . SER B 1 99 ? -8.164 0.135 -12.633 1 97.94 99 SER B C 1
ATOM 1977 O O . SER B 1 99 ? -9.172 0.832 -12.5 1 97.94 99 SER B O 1
ATOM 1979 N N . GLU B 1 100 ? -7.008 0.341 -11.984 1 98.12 100 GLU B N 1
ATOM 1980 C CA . GLU B 1 100 ? -6.883 1.418 -11.008 1 98.12 100 GLU B CA 1
ATOM 1981 C C . GLU B 1 100 ? -5.512 2.082 -11.094 1 98.12 100 GLU B C 1
ATOM 1983 O O . GLU B 1 100 ? -4.75 1.831 -12.031 1 98.12 100 GLU B O 1
ATOM 1988 N N . LEU B 1 101 ? -5.305 3.131 -10.289 1 98.56 101 LEU B N 1
ATOM 1989 C CA . LEU B 1 101 ? -4.016 3.73 -9.961 1 98.56 101 LEU B CA 1
ATOM 1990 C C . LEU B 1 101 ? -3.752 3.67 -8.461 1 98.56 101 LEU B C 1
ATOM 1992 O O . LEU B 1 101 ? -4.68 3.49 -7.672 1 98.56 101 LEU B O 1
ATOM 1996 N N . LEU B 1 102 ? -2.533 3.719 -8.156 1 98.69 102 LEU B N 1
ATOM 1997 C CA . LEU B 1 102 ? -2.125 3.703 -6.758 1 98.69 102 LEU B CA 1
ATOM 1998 C C . LEU B 1 102 ? -1.41 4.996 -6.387 1 98.69 102 LEU B C 1
ATOM 2000 O O . LEU B 1 102 ? -0.423 5.371 -7.023 1 98.69 102 LEU B O 1
ATOM 2004 N N . LEU B 1 103 ? -1.983 5.691 -5.391 1 98.81 103 LEU B N 1
ATOM 2005 C CA . LEU B 1 103 ? -1.293 6.84 -4.812 1 98.81 103 LEU B CA 1
ATOM 2006 C C . LEU B 1 103 ? -0.349 6.402 -3.699 1 98.81 103 LEU B C 1
ATOM 2008 O O . LEU B 1 103 ? -0.747 5.656 -2.801 1 98.81 103 LEU B O 1
ATOM 2012 N N . MET B 1 104 ? 0.87 6.73 -3.787 1 98.75 104 MET B N 1
ATOM 2013 C CA . MET B 1 104 ? 1.808 6.609 -2.674 1 98.75 104 MET B CA 1
ATOM 2014 C C . MET B 1 104 ? 2.053 7.965 -2.021 1 98.75 104 MET B C 1
ATOM 2016 O O . MET B 1 104 ? 2.701 8.836 -2.607 1 98.75 104 MET B O 1
ATOM 2020 N N . ILE B 1 105 ? 1.625 8.086 -0.793 1 98.81 105 ILE B N 1
ATOM 2021 C CA . ILE B 1 105 ? 1.539 9.375 -0.11 1 98.81 105 ILE B CA 1
ATOM 2022 C C . ILE B 1 105 ? 2.547 9.414 1.035 1 98.81 105 ILE B C 1
ATOM 2024 O O . ILE B 1 105 ? 2.578 8.516 1.88 1 98.81 105 ILE B O 1
ATOM 2028 N N . LYS B 1 106 ? 3.396 10.375 1.041 1 98.75 106 LYS B N 1
ATOM 2029 C CA . LYS B 1 106 ? 4.355 10.57 2.123 1 98.75 106 LYS B CA 1
ATOM 2030 C C . LYS B 1 106 ? 3.92 11.703 3.051 1 98.75 106 LYS B C 1
ATOM 2032 O O . LYS B 1 106 ? 3.711 12.828 2.604 1 98.75 106 LYS B O 1
ATOM 2037 N N . THR B 1 107 ? 3.73 11.43 4.34 1 98.56 107 THR B N 1
ATOM 2038 C CA . THR B 1 107 ? 3.201 12.391 5.305 1 98.56 107 THR B CA 1
ATOM 2039 C C . THR B 1 107 ? 3.736 12.102 6.703 1 98.56 107 THR B C 1
ATOM 2041 O O . THR B 1 107 ? 4.672 11.312 6.867 1 98.56 107 THR B O 1
ATOM 2044 N N . LEU B 1 108 ? 3.277 12.875 7.648 1 98.44 108 LEU B N 1
ATOM 2045 C CA . LEU B 1 108 ? 3.555 12.578 9.047 1 98.44 108 LEU B CA 1
ATOM 2046 C C . LEU B 1 108 ? 2.604 11.508 9.57 1 98.44 108 LEU B C 1
ATOM 2048 O O . LEU B 1 108 ? 1.414 11.516 9.25 1 98.44 108 LEU B O 1
ATOM 2052 N N . THR B 1 109 ? 3.195 10.625 10.375 1 98.38 109 THR B N 1
ATOM 2053 C CA . THR B 1 109 ? 2.389 9.562 10.961 1 98.38 109 THR B CA 1
ATOM 2054 C C . THR B 1 109 ? 1.188 10.141 11.703 1 98.38 109 THR B C 1
ATOM 2056 O O . THR B 1 109 ? 0.095 9.57 11.664 1 98.38 109 THR B O 1
ATOM 2059 N N . SER B 1 110 ? 1.311 11.273 12.289 1 97.88 110 SER B N 1
ATOM 2060 C CA . SER B 1 110 ? 0.256 11.914 13.07 1 97.88 110 SER B CA 1
ATOM 2061 C C . SER B 1 110 ? -0.867 12.422 12.172 1 97.88 110 SER B C 1
ATOM 2063 O O . SER B 1 110 ? -1.954 12.75 12.648 1 97.88 110 SER B O 1
ATOM 2065 N N . LYS B 1 111 ? -0.641 12.461 10.875 1 98.19 111 LYS B N 1
ATOM 2066 C CA . LYS B 1 111 ? -1.631 13.008 9.953 1 98.19 111 LYS B CA 1
ATOM 2067 C C . LYS B 1 111 ? -2.4 11.898 9.25 1 98.19 111 LYS B C 1
ATOM 2069 O O . LYS B 1 111 ? -3.334 12.164 8.492 1 98.19 111 LYS B O 1
ATOM 2074 N N . VAL B 1 112 ? -2.143 10.695 9.516 1 98.5 112 VAL B N 1
ATOM 2075 C CA . VAL B 1 112 ? -2.703 9.586 8.742 1 98.5 112 VAL B CA 1
ATOM 2076 C C . VAL B 1 112 ? -4.207 9.492 9 1 98.5 112 VAL B C 1
ATOM 2078 O O . VAL B 1 112 ? -4.98 9.219 8.078 1 98.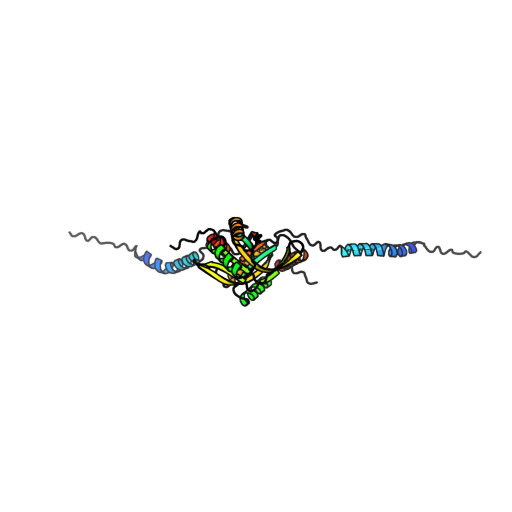5 112 VAL B O 1
ATOM 2081 N N . ASP B 1 113 ? -4.598 9.734 10.219 1 98 113 ASP B N 1
ATOM 2082 C CA . ASP B 1 113 ? -6.031 9.711 10.508 1 98 113 ASP B CA 1
ATOM 2083 C C . ASP B 1 113 ? -6.762 10.812 9.742 1 98 113 ASP B C 1
ATOM 2085 O O . ASP B 1 113 ? -7.812 10.562 9.141 1 98 113 ASP B O 1
ATOM 2089 N N . ASP B 1 114 ? -6.199 11.977 9.75 1 98.25 114 ASP B N 1
ATOM 2090 C CA . ASP B 1 114 ? -6.793 13.086 9.008 1 98.25 114 ASP B CA 1
ATOM 2091 C C . ASP B 1 114 ? -6.812 12.797 7.512 1 98.25 114 ASP B C 1
ATOM 2093 O O . ASP B 1 114 ? -7.801 13.086 6.832 1 98.25 114 ASP B O 1
ATOM 2097 N N . LEU B 1 115 ? -5.703 12.281 7.059 1 98.62 115 LEU B N 1
ATOM 2098 C CA . LEU B 1 115 ? -5.609 11.914 5.652 1 98.62 115 LEU B CA 1
ATOM 2099 C C . LEU B 1 115 ? -6.684 10.891 5.285 1 98.62 115 LEU B C 1
ATOM 2101 O O . LEU B 1 115 ? -7.367 11.039 4.273 1 98.62 115 LEU B O 1
ATOM 2105 N N . SER B 1 116 ? -6.848 9.875 6.109 1 98.19 116 SER B N 1
ATOM 2106 C CA . SER B 1 116 ? -7.836 8.828 5.875 1 98.19 116 SER B CA 1
ATOM 2107 C C . SER B 1 116 ? -9.25 9.391 5.84 1 98.19 116 SER B C 1
ATOM 2109 O O . SER B 1 116 ? -10.047 9.031 4.977 1 98.19 116 SER B O 1
ATOM 2111 N N . GLU B 1 117 ? -9.531 10.242 6.773 1 97.62 117 GLU B N 1
ATOM 2112 C CA . GLU B 1 117 ? -10.844 10.883 6.824 1 97.62 117 GLU B CA 1
ATOM 2113 C C . GLU B 1 117 ? -11.094 11.719 5.57 1 97.62 117 GLU B C 1
ATOM 2115 O O . GLU B 1 117 ? -12.172 11.656 4.984 1 97.62 117 GLU B O 1
ATOM 2120 N N . PHE B 1 118 ? -10.078 12.492 5.246 1 98.44 118 PHE B N 1
ATOM 2121 C CA . PHE B 1 118 ? -10.203 13.32 4.051 1 98.44 118 PHE B CA 1
ATOM 2122 C C . PHE B 1 118 ? -10.492 12.461 2.824 1 98.44 118 PHE B C 1
ATOM 2124 O O . PHE B 1 118 ? -11.383 12.781 2.033 1 98.44 118 PHE B O 1
ATOM 2131 N N . VAL B 1 119 ? -9.703 11.352 2.613 1 98.44 119 VAL B N 1
ATOM 2132 C CA . VAL B 1 119 ? -9.859 10.453 1.474 1 98.44 119 VAL B CA 1
ATOM 2133 C C . VAL B 1 119 ? -11.258 9.836 1.496 1 98.44 119 VAL B C 1
ATOM 2135 O O . VAL B 1 119 ? -11.922 9.75 0.46 1 98.44 119 VAL B O 1
ATOM 2138 N N . ARG B 1 120 ? -11.758 9.469 2.621 1 96.25 120 ARG B N 1
ATOM 2139 C CA . ARG B 1 120 ? -13.078 8.867 2.736 1 96.25 120 ARG B CA 1
ATOM 2140 C C . ARG B 1 120 ? -14.164 9.836 2.26 1 96.25 120 ARG B C 1
ATOM 2142 O O . ARG B 1 120 ? -15.117 9.43 1.593 1 96.25 120 ARG B O 1
ATOM 2149 N N . LYS B 1 121 ? -13.984 11.039 2.525 1 96.56 121 LYS B N 1
ATOM 2150 C CA . LYS B 1 121 ? -14.992 12.055 2.221 1 96.56 121 LYS B CA 1
ATOM 2151 C C . LYS B 1 121 ? -14.938 12.461 0.752 1 96.56 121 LYS B C 1
ATOM 2153 O O . LYS B 1 121 ? -15.93 12.938 0.197 1 96.56 121 LYS B O 1
ATOM 2158 N N . ASN B 1 122 ? -13.828 12.25 0.095 1 97.75 122 ASN B N 1
ATOM 2159 C CA . ASN B 1 122 ? -13.648 12.852 -1.223 1 97.75 122 ASN B CA 1
ATOM 2160 C C . ASN B 1 122 ? -13.398 11.789 -2.291 1 97.75 122 ASN B C 1
ATOM 2162 O O . ASN B 1 122 ? -13.25 12.109 -3.471 1 97.75 122 ASN B O 1
ATOM 2166 N N . HIS B 1 123 ? -13.352 10.602 -1.891 1 97.12 123 HIS B N 1
ATOM 2167 C CA . HIS B 1 123 ? -13.133 9.469 -2.787 1 97.12 123 HIS B CA 1
ATOM 2168 C C . HIS B 1 123 ? -14.453 8.953 -3.35 1 97.12 123 HIS B C 1
ATOM 2170 O O . HIS B 1 123 ? -15.461 8.906 -2.639 1 97.12 123 HIS B O 1
ATOM 2176 N N . PRO B 1 124 ? -14.453 8.461 -4.602 1 95.94 124 PRO B N 1
ATOM 2177 C CA . PRO B 1 124 ? -15.719 8.016 -5.199 1 95.94 124 PRO B CA 1
ATOM 2178 C C . PRO B 1 124 ? -16.203 6.684 -4.637 1 95.94 124 PRO B C 1
ATOM 2180 O O . PRO B 1 124 ? -17.391 6.371 -4.703 1 95.94 124 PRO B O 1
ATOM 2183 N N . TYR B 1 125 ? -15.281 5.832 -4.141 1 92.5 125 TYR B N 1
ATOM 2184 C CA . TYR B 1 125 ? -15.688 4.543 -3.598 1 92.5 125 TYR B CA 1
ATOM 2185 C C . TYR B 1 125 ? -16.328 4.703 -2.223 1 92.5 125 TYR B C 1
ATOM 2187 O O . TYR B 1 125 ? -15.906 5.555 -1.433 1 92.5 125 TYR B O 1
ATOM 2195 N N . GLU B 1 126 ? -17.172 3.818 -1.918 1 87.19 126 GLU B N 1
ATOM 2196 C CA . GLU B 1 126 ? -17.781 3.781 -0.59 1 87.19 126 GLU B CA 1
ATOM 2197 C C . GLU B 1 126 ? -16.766 3.365 0.47 1 87.19 126 GLU B C 1
ATOM 2199 O O . GLU B 1 126 ? -16.766 3.906 1.578 1 87.19 126 GLU B O 1
ATOM 2204 N N . VAL B 1 127 ? -16.016 2.367 0.146 1 91.25 127 VAL B N 1
ATOM 2205 C CA . VAL B 1 127 ? -14.953 1.896 1.03 1 91.25 127 VAL B CA 1
ATOM 2206 C C . VAL B 1 127 ? -13.602 2.043 0.339 1 91.25 127 VAL B C 1
ATOM 2208 O O . VAL B 1 127 ? -13.133 1.111 -0.318 1 91.25 127 VAL B O 1
ATOM 2211 N N . ALA B 1 128 ? -13.023 3.195 0.547 1 94.44 128 ALA B N 1
ATOM 2212 C CA . ALA B 1 128 ? -11.758 3.514 -0.098 1 94.44 128 ALA B CA 1
ATOM 2213 C C . ALA B 1 128 ? -10.602 2.783 0.58 1 94.44 128 ALA B C 1
ATOM 2215 O O . ALA B 1 128 ? -10.523 2.734 1.811 1 94.44 128 ALA B O 1
ATOM 2216 N N . GLU B 1 129 ? -9.781 2.211 -0.2 1 95.56 129 GLU B N 1
ATOM 2217 C CA . GLU B 1 129 ? -8.539 1.63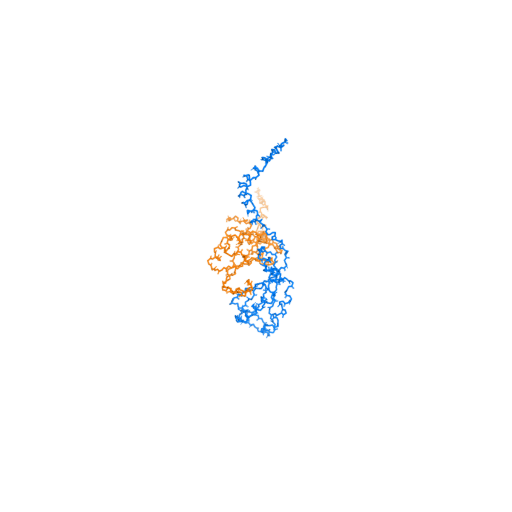8 0.312 1 95.56 129 GLU B CA 1
ATOM 2218 C C . GLU B 1 129 ? -7.566 2.73 0.744 1 95.56 129 GLU B C 1
ATOM 2220 O O . GLU B 1 129 ? -7.09 3.506 -0.087 1 95.56 129 GLU B O 1
ATOM 2225 N N . VAL B 1 130 ? -7.285 2.824 2.018 1 97.81 130 VAL B N 1
ATOM 2226 C CA . VAL B 1 130 ? -6.191 3.588 2.609 1 97.81 130 VAL B CA 1
ATOM 2227 C C . VAL B 1 130 ? -5.441 2.717 3.615 1 97.81 130 VAL B C 1
ATOM 2229 O O . VAL B 1 130 ? -6.023 2.242 4.59 1 97.81 130 VAL B O 1
ATOM 2232 N N . ILE B 1 131 ? -4.184 2.467 3.309 1 98.56 131 ILE B N 1
ATOM 2233 C CA . ILE B 1 131 ? -3.309 1.759 4.238 1 98.56 131 ILE B CA 1
ATOM 2234 C C . ILE B 1 131 ? -2.002 2.531 4.41 1 98.56 131 ILE B C 1
ATOM 2236 O O . ILE B 1 131 ? -1.636 3.34 3.553 1 98.56 131 ILE B O 1
ATOM 2240 N N . SER B 1 132 ? -1.343 2.314 5.559 1 98.69 132 SER B N 1
ATOM 2241 C CA . SER B 1 132 ? -0.106 3.057 5.777 1 98.69 132 SER B CA 1
ATOM 2242 C C . SER B 1 132 ? 0.899 2.234 6.578 1 98.69 132 SER B C 1
ATOM 2244 O O . SER B 1 132 ? 0.518 1.314 7.305 1 98.69 132 SER B O 1
ATOM 2246 N N . ALA B 1 133 ? 2.133 2.576 6.371 1 98.31 133 ALA B N 1
ATOM 2247 C CA . ALA B 1 133 ? 3.268 2.039 7.117 1 98.31 133 ALA B CA 1
ATOM 2248 C C . ALA B 1 133 ? 4.234 3.146 7.52 1 98.31 133 ALA B C 1
ATOM 2250 O O . ALA B 1 133 ? 4.473 4.082 6.75 1 98.31 133 ALA B O 1
ATOM 2251 N N . PRO B 1 134 ? 4.84 3.006 8.727 1 97.81 134 PRO B N 1
ATOM 2252 C CA . PRO B 1 134 ? 5.809 4.031 9.133 1 97.81 134 PRO B CA 1
ATOM 2253 C C . PRO B 1 134 ? 7.07 4.02 8.273 1 97.81 134 PRO B C 1
ATOM 2255 O O . PRO B 1 134 ? 7.461 2.973 7.754 1 97.81 134 PRO B O 1
ATOM 2258 N N . ILE B 1 135 ? 7.598 5.16 8.125 1 97.19 135 ILE B N 1
ATOM 2259 C CA . ILE B 1 135 ? 8.938 5.301 7.562 1 97.19 135 ILE B CA 1
ATOM 2260 C C . ILE B 1 135 ? 9.969 5.281 8.688 1 97.19 135 ILE B C 1
ATOM 2262 O O . ILE B 1 135 ? 10.039 6.211 9.492 1 97.19 135 ILE B O 1
ATOM 2266 N N . ASP B 1 136 ? 10.773 4.289 8.688 1 96.56 136 ASP B N 1
ATOM 2267 C CA . ASP B 1 136 ? 11.688 4.09 9.805 1 96.56 136 ASP B CA 1
ATOM 2268 C C . ASP B 1 136 ? 12.977 4.891 9.609 1 96.56 136 ASP B C 1
ATOM 2270 O O . ASP B 1 136 ? 13.625 5.273 10.586 1 96.56 136 ASP B O 1
ATOM 2274 N N . ASN B 1 137 ? 13.422 5.043 8.406 1 95.75 137 ASN B N 1
ATOM 2275 C CA . ASN B 1 137 ? 14.672 5.715 8.07 1 95.75 137 ASN B CA 1
ATOM 2276 C C . ASN B 1 137 ? 14.641 6.262 6.645 1 95.75 137 ASN B C 1
ATOM 2278 O O . ASN B 1 137 ? 13.773 5.898 5.852 1 95.75 137 ASN B O 1
ATOM 2282 N N . GLY B 1 138 ? 15.586 7.25 6.422 1 95.88 138 GLY B N 1
ATOM 2283 C CA . GLY B 1 138 ? 15.695 7.859 5.105 1 95.88 138 GLY B CA 1
ATOM 2284 C C . GLY B 1 138 ? 16.688 9 5.055 1 95.88 138 GLY B C 1
ATOM 2285 O O . GLY B 1 138 ? 17.531 9.141 5.949 1 95.88 138 GLY B O 1
ATOM 2286 N N . ASN B 1 139 ? 16.609 9.664 3.871 1 95.31 139 ASN B N 1
ATOM 2287 C CA . ASN B 1 139 ? 17.453 10.844 3.701 1 95.31 139 ASN B CA 1
ATOM 2288 C C . ASN B 1 139 ? 17.047 11.969 4.645 1 95.31 139 ASN B C 1
ATOM 2290 O O . ASN B 1 139 ? 15.969 12.547 4.496 1 95.31 139 ASN B O 1
ATOM 2294 N N . PRO B 1 140 ? 17.938 12.305 5.574 1 92.44 140 PRO B N 1
ATOM 2295 C CA . PRO B 1 140 ? 17.547 13.258 6.617 1 92.44 140 PRO B CA 1
ATOM 2296 C C . PRO B 1 140 ? 17.062 14.586 6.051 1 92.44 140 PRO B C 1
ATOM 2298 O O . PRO B 1 140 ? 16.016 15.102 6.473 1 92.44 140 PRO B O 1
ATOM 2301 N N . PRO B 1 141 ? 17.672 15.164 5.027 1 91.62 141 PRO B N 1
ATOM 2302 C CA . PRO B 1 141 ? 17.156 16.422 4.512 1 91.62 141 PRO B CA 1
ATOM 2303 C C . PRO B 1 141 ? 15.75 16.281 3.916 1 91.62 141 PRO B C 1
ATOM 2305 O O . PRO B 1 141 ? 14.93 17.203 4.031 1 91.62 141 PRO B O 1
ATOM 2308 N N . TYR B 1 142 ? 15.508 15.195 3.277 1 95.75 142 TYR B N 1
ATOM 2309 C CA . TYR B 1 142 ? 14.18 14.961 2.723 1 95.75 142 TYR B CA 1
ATOM 2310 C C . TYR B 1 142 ? 13.141 14.836 3.832 1 95.75 142 TYR B C 1
ATOM 2312 O O . TYR B 1 142 ? 12.062 15.438 3.752 1 95.75 142 TYR B O 1
ATOM 2320 N N . LEU B 1 143 ? 13.461 14.117 4.836 1 96 143 LEU B N 1
ATOM 2321 C CA . LEU B 1 143 ? 12.523 13.891 5.93 1 96 143 LEU B CA 1
ATOM 2322 C C . LEU B 1 143 ? 12.266 15.18 6.703 1 96 143 LEU B C 1
ATOM 2324 O O . LEU B 1 143 ? 11.156 15.414 7.176 1 96 143 LEU B O 1
ATOM 2328 N N . GLU B 1 144 ? 13.195 15.945 6.848 1 93.69 144 GLU B N 1
ATOM 2329 C CA . GLU B 1 144 ? 13.016 17.25 7.465 1 93.69 144 GLU B CA 1
ATOM 2330 C C . GLU B 1 144 ? 12.102 18.141 6.625 1 93.69 144 GLU B C 1
ATOM 2332 O O . GLU B 1 144 ? 11.203 18.797 7.152 1 93.69 144 GLU B O 1
ATOM 2337 N N . TRP B 1 145 ? 12.469 18.172 5.355 1 94.94 145 TRP B N 1
ATOM 2338 C CA . TRP B 1 145 ? 11.625 18.922 4.434 1 94.94 145 TRP B CA 1
ATOM 2339 C C . TRP B 1 145 ? 10.172 18.469 4.539 1 94.94 145 TRP B C 1
ATOM 2341 O O . TRP B 1 145 ? 9.266 19.297 4.648 1 94.94 145 TRP B O 1
ATOM 2351 N N . LEU B 1 146 ? 9.938 17.203 4.48 1 96.88 146 LEU B N 1
ATOM 2352 C CA . LEU B 1 146 ? 8.602 16.625 4.602 1 96.88 146 LEU B CA 1
ATOM 2353 C C . LEU B 1 146 ? 7.902 17.125 5.859 1 96.88 146 LEU B C 1
ATOM 2355 O O . LEU B 1 146 ? 6.742 17.547 5.801 1 96.88 146 LEU B O 1
ATOM 2359 N N . SER B 1 147 ? 8.555 17.062 6.977 1 96.06 147 SER B N 1
ATOM 2360 C CA . SER B 1 147 ? 8 17.5 8.25 1 96.06 147 SER B CA 1
ATOM 2361 C C . SER B 1 147 ? 7.621 18.969 8.211 1 96.06 147 SER B C 1
ATOM 2363 O O . SER B 1 147 ? 6.543 19.359 8.672 1 96.06 147 SER B O 1
ATOM 2365 N N . LYS B 1 148 ? 8.422 19.734 7.629 1 94.56 148 LYS B N 1
ATOM 2366 C CA . LYS B 1 148 ? 8.188 21.172 7.559 1 94.56 148 LYS B CA 1
ATOM 2367 C C . LYS B 1 148 ? 6.973 21.484 6.688 1 94.56 148 LYS B C 1
ATOM 2369 O O . LYS B 1 148 ? 6.133 22.312 7.059 1 94.56 148 LYS B O 1
ATOM 2374 N N . VAL B 1 149 ? 6.91 20.828 5.574 1 95.56 149 VAL B N 1
ATOM 2375 C CA . VAL B 1 149 ? 5.816 21.078 4.637 1 95.56 149 VAL B CA 1
ATOM 2376 C C . VAL B 1 149 ? 4.484 20.734 5.297 1 95.56 149 VAL B C 1
ATOM 2378 O O . VAL B 1 149 ? 3.527 21.5 5.223 1 95.56 149 VAL B O 1
ATOM 2381 N N . VAL B 1 150 ? 4.41 19.625 5.973 1 97.31 150 VAL B N 1
ATOM 2382 C CA . VAL B 1 150 ? 3.15 19.125 6.512 1 97.31 150 VAL B CA 1
ATOM 2383 C C . VAL B 1 150 ? 2.793 19.875 7.789 1 97.31 150 VAL B C 1
ATOM 2385 O O . VAL B 1 150 ? 1.616 20.109 8.07 1 97.31 150 VAL B O 1
ATOM 2388 N N . SER B 1 151 ? 3.789 20.203 8.578 1 93 151 SER B N 1
ATOM 2389 C CA . SER B 1 151 ? 3.537 20.906 9.828 1 93 151 SER B CA 1
ATOM 2390 C C . SER B 1 151 ? 3.193 22.375 9.578 1 93 151 SER B C 1
ATOM 2392 O O . SER B 1 151 ? 2.646 23.047 10.453 1 93 151 SER B O 1
ATOM 2394 N N . GLY B 1 152 ? 3.334 22.828 8.383 1 84.31 152 GLY B N 1
ATOM 2395 C CA . GLY B 1 152 ? 3.078 24.219 8.07 1 84.31 152 GLY B CA 1
ATOM 2396 C C . GLY B 1 152 ? 4.18 25.156 8.547 1 84.31 152 GLY B C 1
ATOM 2397 O O . GLY B 1 152 ? 3.988 26.359 8.617 1 84.31 152 GLY B O 1
ATOM 2398 N N . ASP B 1 153 ? 5.211 24.578 9.117 1 66.56 153 ASP B N 1
ATOM 2399 C CA . ASP B 1 153 ? 6.281 25.469 9.555 1 66.56 153 ASP B CA 1
ATOM 2400 C C . ASP B 1 153 ? 7.039 26.047 8.359 1 66.56 153 ASP B C 1
ATOM 2402 O O . ASP B 1 153 ? 8.109 26.625 8.523 1 66.56 153 ASP B O 1
ATOM 2406 N N . ALA B 1 154 ? 6.344 26.438 7.371 1 52.28 154 ALA B N 1
ATOM 2407 C CA . ALA B 1 154 ? 6.965 27.016 6.184 1 52.28 154 ALA B CA 1
ATOM 2408 C C . ALA B 1 154 ? 8.18 27.875 6.562 1 52.28 154 ALA B C 1
ATOM 2410 O O . ALA B 1 154 ? 8.172 28.547 7.598 1 52.28 154 ALA B O 1
ATOM 2411 N N . GLU B 1 155 ? 9.383 27.5 6.164 1 48.84 155 GLU B N 1
ATOM 2412 C CA . GLU B 1 155 ? 10.539 28.375 6.293 1 48.84 155 GLU B CA 1
ATOM 2413 C C . GLU B 1 155 ? 10.203 29.797 5.883 1 48.84 155 GLU B C 1
ATOM 2415 O O . GLU B 1 155 ? 9.523 30.016 4.875 1 48.84 155 GLU B O 1
ATOM 2420 N N . PRO B 1 156 ? 10.281 30.719 6.734 1 40.41 156 PRO B N 1
ATOM 2421 C CA . PRO B 1 156 ? 10.234 32.125 6.273 1 40.41 156 PRO B CA 1
ATOM 2422 C C . PRO B 1 156 ? 11.148 32.375 5.07 1 40.41 156 PRO B C 1
ATOM 2424 O O . PRO B 1 156 ? 12.25 31.812 5 1 40.41 156 PRO B O 1
ATOM 2427 N N . GLN B 1 157 ? 10.633 32.219 3.836 1 36.97 157 GLN B N 1
ATOM 2428 C CA . GLN B 1 157 ? 11.477 32.781 2.783 1 36.97 157 GLN B CA 1
ATOM 2429 C C . GLN B 1 157 ? 12.195 34.031 3.266 1 3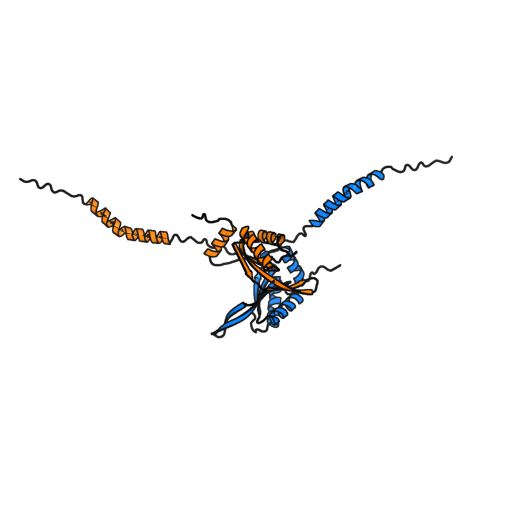6.97 157 GLN B C 1
ATOM 2431 O O . GLN B 1 157 ? 11.547 35 3.646 1 36.97 157 GLN B O 1
ATOM 2436 N N . LYS B 1 158 ? 13.398 33.875 3.922 1 32.5 158 LYS B N 1
ATOM 2437 C CA . LYS B 1 158 ? 14.148 35.125 3.875 1 32.5 158 LYS B CA 1
ATOM 2438 C C . LYS B 1 158 ? 14.523 35.469 2.441 1 32.5 158 LYS B C 1
ATOM 2440 O O . LYS B 1 158 ? 14.766 34.594 1.615 1 32.5 158 LYS B O 1
#

Sequence (316 aa):
MLKKAFLVVPIAILTLVIGFDLYMPVLLTLLRRAATMAEVQVRAYTPGTASMAFVAVPNIDVAKKLAGEIVKNKLAACVNIVPQVTSIYEWKGKIQEDSELLLMIKTLTSKVDDLSEFVRKNHPYEVAEVISAPIDNGNPPYLEWLSKVVSGDAEPQKMLKKAFLVVPIAILTLVIGFDLYMPVLLTLLRRAATMAEVQVRAYTPGTASMAFVAVPNIDVAKKLAGEIVKNKLAACVNIVPQVTSIYEWKGKIQEDSELLLMIKTLTSKVDDLSEFVRKNHPYEVAEVISAPIDNGNPPYLEWLSKVVSGDAEPQK

InterPro domains:
  IPR004323 Divalent ion tolerance protein, CutA [PF03091] (52-148)
  IPR004323 Divalent ion tolerance protein, CutA [PTHR23419] (35-151)
  IPR011322 Nitrogen regulatory PII-like, alpha/beta [SSF54913] (48-150)
  IPR015867 Nitrogen regulatory protein PII/ATP phosphoribosyltransferase, C-terminal [G3DSA:3.30.70.120] (32-152)

Nearest PDB structures (foldseek):
  2zfh-assembly1_A  TM=9.957E-01  e=8.710E-17  Homo sapiens
  1osc-assembly1_B  TM=1.000E+00  e=5.372E-16  Rattus norvegicus
  4y65-assembly1_A  TM=9.778E-01  e=2.951E-12  Escherichia coli K-12
  2nuh-assembly1_A  TM=9.860E-01  e=6.110E-12  Xylella fastidiosa 9a5c
  4iyq-assembly1_C  TM=9.486E-01  e=8.791E-12  Ehrlichia chaffeensis str. Arkansas

Foldseek 3Di:
DPPPPPPPPDPPPPVVVVVCVVVVVVVVVVVVVVVVPPVPVLPDDAWQQKKKKKWKAQDDVLVVVLQVVCLVVLLFVDKDKAAQDWDWDDDPRDIDIGGIIMIITIAGPVSLVVSVVSCCVSGPDVDIDMDMDIGGDDDSVVVVSGCCSSVVVPPPPD/DPPPPPPPPPPVPVVVVVCCVVVVVVVVVVVVVVVVVVVVVLPDDAFQQKKKKKWKAQDDVLVVVLQVVCLVVLLAPDKDKAAQDWDWDDDPRDIDIGGIIMIITIAGNVSLVVSVVSCCVRGPDVDIDMDMDIGGDDDSVVVVSGHCSSVVVPPPPD

Solvent-accessible surface area (backbone atoms only — not comparable to full-atom values): 17737 Å² total; per-residue (Å²): 137,86,80,81,79,79,78,76,76,74,74,75,68,59,66,62,58,61,57,50,63,67,49,39,58,54,47,49,48,50,45,46,54,47,54,67,55,52,64,68,73,68,69,78,80,61,64,42,52,31,21,40,32,41,34,62,37,72,42,68,67,58,42,52,52,51,46,50,49,37,34,74,69,33,44,20,31,36,30,36,36,38,58,86,34,74,46,77,47,76,56,97,88,36,83,43,80,43,70,28,28,36,36,43,33,38,30,45,43,87,32,49,66,60,40,48,52,50,47,58,74,72,43,92,51,92,78,62,55,74,49,71,47,53,27,50,49,50,21,62,68,34,54,50,48,39,51,36,52,36,71,61,58,60,73,75,84,124,136,87,80,78,80,77,79,78,74,75,74,70,68,61,58,59,60,59,51,50,60,64,44,39,57,52,47,48,48,49,46,48,50,50,59,62,54,59,52,76,72,70,69,79,82,60,65,41,52,30,20,39,32,41,34,62,36,73,44,69,68,59,43,52,52,52,49,50,51,36,40,73,70,34,46,21,54,47,69,47,80,44,68,69,19,36,36,38,28,66,56,96,91,36,83,43,80,42,70,27,28,39,34,44,33,39,28,46,42,86,33,44,62,58,41,28,52,52,47,56,73,70,44,93,52,92,69,45,52,37,40,24,30,63,38,61,77,75,60,60,71,58,54,50,49,40,51,31,53,34,69,60,56,60,74,74,82,123

Radius of gyration: 35.05 Å; Cα contacts (8 Å, |Δi|>4): 495; chains: 2; bounding box: 163×95×54 Å

Secondary structure (DSSP, 8-state):
----------GGGHHHHHHHHHHHHHHHHHHHHHHHT-------PPTTSEEEEEEEESSHHHHHHHHHHHHHTTS-SEEEEEEEEEEEEEETTEEEEEEEEEEEEEEEGGGHHHHHHHHHHH-SSSS--EEEEEE-EE-HHHHHHHHHHHHT------/----------THHHHHHHHHHHHHHHHHHHHHHHHHT------PPPTTSEEEEEEEESSHHHHHHHHHHHHHTTS-SEEEEEEEEEEEEEETTEEEEEEEEEEEEEEEGGGHHHHHHHHHHH-SSSS--EEEEEE----HHHHHHHHHHHHT------